Protein 2QBW (pdb70)

B-factor: mean 22.4, std 9.22, range [9.55, 61.76]

Structure (mmCIF, N/CA/C/O backbone):
data_2QBW
#
_entry.id   2QBW
#
_cell.length_a   54.818
_cell.length_b   79.350
_cell.length_c   119.842
_cell.angle_alpha   90.00
_cell.angle_beta   90.00
_cell.angle_gamma   90.00
#
_symmetry.space_group_name_H-M   'I 21 21 21'
#
loop_
_entity.id
_entity.type
_entity.pdbx_description
1 polymer 'PDZ-Fibronectin fusion protein'
2 polymer Polypeptide
3 water water
#
loop_
_atom_site.group_PDB
_atom_site.id
_atom_site.type_symbol
_atom_site.label_atom_id
_atom_site.label_alt_id
_atom_site.label_comp_id
_atom_site.label_asym_id
_atom_site.label_entity_id
_atom_site.label_seq_id
_atom_site.pdbx_PDB_ins_code
_atom_site.Cartn_x
_atom_site.Cartn_y
_atom_site.Cartn_z
_atom_site.occupancy
_atom_site.B_iso_or_equiv
_atom_site.auth_seq_id
_atom_site.auth_comp_id
_atom_site.auth_asym_id
_atom_site.auth_atom_id
_atom_site.pdbx_PDB_model_num
ATOM 1 N N . SER A 1 1 ? 10.140 0.569 -1.835 1.00 36.66 1 SER A N 1
ATOM 2 C CA . SER A 1 1 ? 8.777 1.099 -2.192 1.00 36.95 1 SER A CA 1
ATOM 3 C C . SER A 1 1 ? 8.673 1.529 -3.663 1.00 35.80 1 SER A C 1
ATOM 4 O O . SER A 1 1 ? 9.427 2.388 -4.126 1.00 36.24 1 SER A O 1
ATOM 7 N N . PRO A 1 2 ? 7.741 0.921 -4.398 1.00 34.49 2 PRO A N 1
ATOM 8 C CA . PRO A 1 2 ? 7.416 1.174 -5.795 1.00 32.37 2 PRO A CA 1
ATOM 9 C C . PRO A 1 2 ? 7.214 2.632 -6.187 1.00 30.46 2 PRO A C 1
ATOM 10 O O . PRO A 1 2 ? 6.567 3.377 -5.458 1.00 30.84 2 PRO A O 1
ATOM 14 N N . GLU A 1 3 ? 7.737 3.019 -7.344 1.00 27.36 3 GLU A N 1
ATOM 15 C CA . GLU A 1 3 ? 7.356 4.303 -7.937 1.00 24.63 3 GLU A CA 1
ATOM 16 C C . GLU A 1 3 ? 7.237 4.335 -9.474 1.00 21.93 3 GLU A C 1
ATOM 17 O O . GLU A 1 3 ? 7.126 5.409 -10.057 1.00 20.98 3 GLU A O 1
ATOM 23 N N . LEU A 1 4 ? 7.250 3.178 -10.135 1.00 19.72 4 LEU A N 1
ATOM 24 C CA . LEU A 1 4 ? 7.094 3.128 -11.581 1.00 18.40 4 LEU A CA 1
ATOM 25 C C . LEU A 1 4 ? 5.639 2.921 -12.001 1.00 18.10 4 LEU A C 1
ATOM 26 O O . LEU A 1 4 ? 5.308 3.119 -13.146 1.00 18.86 4 LEU A O 1
ATOM 31 N N . GLY A 1 5 ? 4.808 2.411 -11.094 1.00 17.57 5 GLY A N 1
ATOM 32 C CA . GLY A 1 5 ? 3.402 2.274 -11.336 1.00 16.61 5 GLY A CA 1
ATOM 33 C C . GLY A 1 5 ? 2.989 1.079 -12.157 1.00 14.74 5 GLY A C 1
ATOM 34 O O . GLY A 1 5 ? 1.996 1.118 -12.889 1.00 15.46 5 GLY A O 1
ATOM 35 N N . PHE A 1 6 ? 3.738 -0.016 -12.021 1.00 13.44 6 PHE A N 1
ATOM 36 C CA . PHE A 1 6 ? 3.303 -1.260 -12.631 1.00 11.88 6 PHE A CA 1
ATOM 37 C C . PHE A 1 6 ? 3.882 -2.412 -11.844 1.00 10.19 6 PHE A C 1
ATOM 38 O O . PHE A 1 6 ? 4.801 -2.216 -11.033 1.00 10.05 6 PHE A O 1
ATOM 46 N N . SER A 1 7 ? 3.286 -3.576 -12.039 1.00 12.28 7 SER A N 1
ATOM 47 C CA . SER A 1 7 ? 3.813 -4.800 -11.440 1.00 11.49 7 SER A CA 1
ATOM 48 C C . SER A 1 7 ? 4.431 -5.674 -12.498 1.00 11.74 7 SER A C 1
ATOM 49 O O . SER A 1 7 ? 4.053 -5.636 -13.696 1.00 11.00 7 SER A O 1
ATOM 52 N N . ILE A 1 8 ? 5.330 -6.559 -12.035 1.00 10.98 8 ILE A N 1
ATOM 53 C CA . ILE A 1 8 ? 5.912 -7.536 -12.934 1.00 10.87 8 ILE A CA 1
ATOM 54 C C . ILE A 1 8 ? 5.695 -8.930 -12.384 1.00 10.97 8 ILE A C 1
ATOM 55 O O . ILE A 1 8 ? 5.630 -9.101 -11.172 1.00 10.77 8 ILE A O 1
ATOM 60 N N . SER A 1 9 ? 5.636 -9.894 -13.289 1.00 11.71 9 SER A N 1
ATOM 61 C CA . SER A 1 9 ? 5.635 -11.309 -12.949 1.00 11.24 9 SER A CA 1
ATOM 62 C C . SER A 1 9 ? 6.740 -12.005 -13.751 1.00 12.63 9 SER A C 1
ATOM 63 O O . SER A 1 9 ? 7.254 -11.463 -14.723 1.00 12.83 9 SER A O 1
ATOM 66 N N . GLY A 1 10 ? 7.091 -13.229 -13.363 1.00 12.15 10 GLY A N 1
ATOM 67 C CA . GLY A 1 10 ? 8.048 -14.005 -14.127 1.00 12.14 10 GLY A CA 1
ATOM 68 C C . GLY A 1 10 ? 9.437 -14.051 -13.545 1.00 12.12 10 GLY A C 1
ATOM 69 O O . GLY A 1 10 ? 9.687 -13.568 -12.438 1.00 13.11 10 GLY A O 1
ATOM 70 N N . GLY A 1 11 ? 10.377 -14.558 -14.336 1.00 11.49 11 GLY A N 1
ATOM 71 C CA . GLY A 1 11 ? 11.742 -14.672 -13.918 1.00 11.80 11 GLY A CA 1
ATOM 72 C C . GLY A 1 11 ? 12.150 -16.131 -13.808 1.00 13.87 11 GLY A C 1
ATOM 73 O O . GLY A 1 11 ? 11.315 -16.993 -13.550 1.00 13.53 11 GLY A O 1
ATOM 74 N N . VAL A 1 12 ? 13.428 -16.386 -14.002 1.00 14.28 12 VAL A N 1
ATOM 75 C CA . VAL A 1 12 ? 13.960 -17.743 -13.870 1.00 16.13 12 VAL A CA 1
ATOM 76 C C . VAL A 1 12 ? 13.768 -18.202 -12.436 1.00 17.16 12 VAL A C 1
ATOM 77 O O . VAL A 1 12 ? 14.190 -17.540 -11.489 1.00 17.37 12 VAL A O 1
ATOM 81 N N . GLY A 1 13 ? 13.083 -19.332 -12.281 1.00 18.85 13 GLY A N 1
ATOM 82 C CA . GLY A 1 13 ? 12.762 -19.874 -10.957 1.00 19.66 13 GLY A CA 1
ATOM 83 C C . GLY A 1 13 ? 11.609 -19.199 -10.238 1.00 21.07 13 GLY A C 1
ATOM 84 O O . GLY A 1 13 ? 11.362 -19.465 -9.061 1.00 23.04 13 GLY A O 1
ATOM 85 N N . GLY A 1 14 ? 10.935 -18.284 -10.923 1.00 20.74 14 GLY A N 1
ATOM 86 C CA . GLY A 1 14 ? 9.811 -17.553 -10.380 1.00 21.15 14 GLY A CA 1
ATOM 87 C C . GLY A 1 14 ? 8.492 -18.305 -10.382 1.00 20.55 14 GLY A C 1
ATOM 88 O O . GLY A 1 14 ? 8.421 -19.523 -10.635 1.00 20.82 14 GLY A O 1
ATOM 89 N N . ARG A 1 15 ? 7.422 -17.565 -10.129 1.00 20.17 15 ARG A N 1
ATOM 90 C CA . ARG A 1 15 ? 6.072 -18.143 -10.090 1.00 19.35 15 ARG A CA 1
ATOM 91 C C . ARG A 1 15 ? 5.345 -18.120 -11.434 1.00 19.45 15 ARG A C 1
ATOM 92 O O . ARG A 1 15 ? 4.155 -18.423 -11.505 1.00 19.90 15 ARG A O 1
ATOM 100 N N . GLY A 1 16 ? 6.050 -17.773 -12.513 1.00 17.55 16 GLY A N 1
ATOM 101 C CA . GLY A 1 16 ? 5.473 -17.794 -13.818 1.00 17.87 16 GLY A CA 1
ATOM 102 C C . GLY A 1 16 ? 4.721 -16.530 -14.159 1.00 17.61 16 GLY A C 1
ATOM 103 O O . GLY A 1 16 ? 4.727 -15.610 -13.395 1.00 17.08 16 GLY A O 1
ATOM 104 N N . ASN A 1 17 ? 4.040 -16.543 -15.290 1.00 18.83 17 ASN A N 1
ATOM 105 C CA . ASN A 1 17 ? 3.257 -15.396 -15.704 1.00 18.57 17 ASN A CA 1
ATOM 106 C C . ASN A 1 17 ? 1.982 -15.824 -16.414 1.00 19.62 17 ASN A C 1
ATOM 107 O O . ASN A 1 17 ? 1.908 -16.921 -16.994 1.00 20.07 17 ASN A O 1
ATOM 112 N N . PRO A 1 18 ? 0.963 -14.960 -16.386 1.00 19.55 18 PRO A N 1
ATOM 113 C CA . PRO A 1 18 ? -0.331 -15.269 -17.001 1.00 20.13 18 PRO A CA 1
ATOM 114 C C . PRO A 1 18 ? -0.467 -15.069 -18.505 1.00 20.95 18 PRO A C 1
ATOM 115 O O . PRO A 1 18 ? -1.560 -15.282 -19.076 1.00 22.99 18 PRO A O 1
ATOM 119 N N . PHE A 1 19 ? 0.627 -14.735 -19.167 1.00 20.52 19 PHE A N 1
ATOM 120 C CA . PHE A 1 19 ? 0.614 -14.456 -20.580 1.00 20.85 19 PHE A CA 1
ATOM 121 C C . PHE A 1 19 ? 1.155 -15.594 -21.429 1.00 22.80 19 PHE A C 1
ATOM 122 O O . PHE A 1 19 ? 0.527 -15.952 -22.443 1.00 22.89 19 PHE A O 1
ATOM 130 N N . ARG A 1 20 ? 2.311 -16.131 -21.028 1.00 23.48 20 ARG A N 1
ATOM 131 C CA . ARG A 1 20 ? 3.092 -17.042 -21.852 1.00 25.77 20 ARG A CA 1
ATOM 132 C C . ARG A 1 20 ? 3.628 -18.148 -20.966 1.00 26.62 20 ARG A C 1
ATOM 133 O O . ARG A 1 20 ? 4.617 -17.959 -20.260 1.00 25.92 20 ARG A O 1
ATOM 141 N N . PRO A 1 21 ? 3.001 -19.329 -21.033 1.00 29.10 21 PRO A N 1
ATOM 142 C CA . PRO A 1 21 ? 3.283 -20.385 -20.056 1.00 29.83 21 PRO A CA 1
ATOM 143 C C . PRO A 1 21 ? 4.748 -20.840 -20.024 1.00 29.78 21 PRO A C 1
ATOM 144 O O . PRO A 1 21 ? 5.324 -21.004 -18.927 1.00 32.53 21 PRO A O 1
ATOM 148 N N . ASP A 1 22 ? 5.353 -20.964 -21.193 1.00 29.06 22 ASP A N 1
ATOM 149 C CA . ASP A 1 22 ? 6.692 -21.547 -21.328 1.00 28.46 22 ASP A CA 1
ATOM 150 C C . ASP A 1 22 ? 7.801 -20.503 -21.441 1.00 26.08 22 ASP A C 1
ATOM 151 O O . ASP A 1 22 ? 8.902 -20.807 -21.923 1.00 24.35 22 ASP A O 1
ATOM 156 N N . ASP A 1 23 ? 7.521 -19.259 -21.038 1.00 23.27 23 ASP A N 1
ATOM 157 C CA . ASP A 1 23 ? 8.513 -18.195 -21.134 1.00 21.85 23 ASP A CA 1
ATOM 158 C C . ASP A 1 23 ? 8.851 -17.782 -19.712 1.00 20.38 23 ASP A C 1
ATOM 159 O O . ASP A 1 23 ? 7.951 -17.427 -18.953 1.00 20.16 23 ASP A O 1
ATOM 164 N N . ASP A 1 24 ? 10.121 -17.862 -19.321 1.00 19.34 24 ASP A N 1
ATOM 165 C CA . ASP A 1 24 ? 10.482 -17.465 -17.948 1.00 18.40 24 ASP A CA 1
ATOM 166 C C . ASP A 1 24 ? 10.950 -16.017 -17.840 1.00 16.46 24 ASP A C 1
ATOM 167 O O . ASP A 1 24 ? 11.543 -15.642 -16.837 1.00 15.58 24 ASP A O 1
ATOM 172 N N . GLY A 1 25 ? 10.630 -15.214 -18.838 1.00 14.54 25 GLY A N 1
ATOM 173 C CA . GLY A 1 25 ? 10.966 -13.780 -18.800 1.00 13.63 25 GLY A CA 1
ATOM 174 C C . GLY A 1 25 ? 10.151 -13.013 -17.815 1.00 12.55 25 GLY A C 1
ATOM 175 O O . GLY A 1 25 ? 9.294 -13.566 -17.123 1.00 12.90 25 GLY A O 1
ATOM 176 N N . ILE A 1 26 ? 10.427 -11.700 -17.781 1.00 11.58 26 ILE A N 1
ATOM 177 C CA . ILE A 1 26 ? 9.792 -10.746 -16.883 1.00 11.54 26 ILE A CA 1
ATOM 178 C C . ILE A 1 26 ? 8.703 -10.056 -17.703 1.00 11.76 26 ILE A C 1
ATOM 179 O O . ILE A 1 26 ? 8.989 -9.521 -18.810 1.00 12.10 26 ILE A O 1
ATOM 184 N N . PHE A 1 27 ? 7.468 -10.066 -17.186 1.00 10.68 27 PHE A N 1
ATOM 185 C CA . PHE A 1 27 ? 6.278 -9.475 -17.891 1.00 11.44 27 PHE A CA 1
ATOM 186 C C . PHE A 1 27 ? 5.571 -8.404 -17.095 1.00 11.80 27 PHE A C 1
ATOM 187 O O . PHE A 1 27 ? 5.269 -8.590 -15.927 1.00 10.34 27 PHE A O 1
ATOM 195 N N . VAL A 1 28 ? 5.259 -7.280 -17.738 1.00 11.78 28 VAL A N 1
ATOM 196 C CA . VAL A 1 28 ? 4.400 -6.290 -17.119 1.00 12.52 28 VAL A CA 1
ATOM 197 C C . VAL A 1 28 ? 3.057 -6.953 -16.918 1.00 12.03 28 VAL A C 1
ATOM 198 O O . VAL A 1 28 ? 2.519 -7.584 -17.849 1.00 12.25 28 VAL A O 1
ATOM 202 N N . THR A 1 29 ? 2.524 -6.834 -15.717 1.00 12.48 29 THR A N 1
ATOM 203 C CA . THR A 1 29 ? 1.296 -7.561 -15.346 1.00 13.22 29 THR A CA 1
ATOM 204 C C . THR A 1 29 ? 0.094 -6.657 -15.092 1.00 14.12 29 THR A C 1
ATOM 205 O O . THR A 1 29 ? -0.921 -6.774 -15.816 1.00 15.30 29 THR A O 1
ATOM 209 N N . ARG A 1 30 ? 0.183 -5.769 -14.116 1.00 14.57 30 ARG A N 1
ATOM 210 C CA . ARG A 1 30 ? -0.853 -4.757 -13.909 1.00 15.61 30 ARG A CA 1
ATOM 211 C C . ARG A 1 30 ? -0.217 -3.381 -14.022 1.00 14.95 30 ARG A C 1
ATOM 212 O O . ARG A 1 30 ? 0.939 -3.192 -13.659 1.00 14.76 30 ARG A O 1
ATOM 220 N N . VAL A 1 31 ? -0.978 -2.425 -14.533 1.00 15.17 31 VAL A N 1
ATOM 221 C CA . VAL A 1 31 ? -0.490 -1.066 -14.697 1.00 15.88 31 VAL A CA 1
ATOM 222 C C . VAL A 1 31 ? -1.465 -0.119 -13.998 1.00 17.70 31 VAL A C 1
ATOM 223 O O . VAL A 1 31 ? -2.678 -0.173 -14.242 1.00 17.76 31 VAL A O 1
ATOM 227 N N . GLN A 1 32 ? -0.933 0.717 -13.125 1.00 18.89 32 GLN A N 1
ATOM 228 C CA . GLN A 1 32 ? -1.737 1.705 -12.407 1.00 20.21 32 GLN A CA 1
ATOM 229 C C . GLN A 1 32 ? -2.256 2.782 -13.365 1.00 21.45 32 GLN A C 1
ATOM 230 O O . GLN A 1 32 ? -1.472 3.481 -14.014 1.00 20.17 32 GLN A O 1
ATOM 236 N N . PRO A 1 33 ? -3.579 2.935 -13.435 1.00 22.61 33 PRO A N 1
ATOM 237 C CA . PRO A 1 33 ? -4.102 3.978 -14.309 1.00 24.47 33 PRO A CA 1
ATOM 238 C C . PRO A 1 33 ? -3.650 5.367 -13.871 1.00 25.17 33 PRO A C 1
ATOM 239 O O . PRO A 1 33 ? -3.526 5.636 -12.693 1.00 25.41 33 PRO A O 1
ATOM 243 N N . GLU A 1 34 ? -3.389 6.226 -14.839 1.00 27.61 34 GLU A N 1
ATOM 244 C CA . GLU A 1 34 ? -2.858 7.560 -14.595 1.00 29.07 34 GLU A CA 1
ATOM 245 C C . GLU A 1 34 ? -1.515 7.587 -13.838 1.00 28.62 34 GLU A C 1
ATOM 246 O O . GLU A 1 34 ? -1.092 8.641 -13.369 1.00 30.01 34 GLU A O 1
ATOM 252 N N . GLY A 1 35 ? -0.836 6.441 -13.746 1.00 26.86 35 GLY A N 1
ATOM 253 C CA . GLY A 1 35 ? 0.513 6.373 -13.176 1.00 25.16 35 GLY A CA 1
ATOM 254 C C . GLY A 1 35 ? 1.569 6.604 -14.246 1.00 23.62 35 GLY A C 1
ATOM 255 O O . GLY A 1 35 ? 1.234 6.810 -15.422 1.00 23.43 35 GLY A O 1
ATOM 256 N N . PRO A 1 36 ? 2.855 6.556 -13.860 1.00 21.99 36 PRO A N 1
ATOM 257 C CA . PRO A 1 36 ? 3.960 6.845 -14.791 1.00 21.91 36 PRO A CA 1
ATOM 258 C C . PRO A 1 36 ? 4.006 5.975 -16.037 1.00 20.78 36 PRO A C 1
ATOM 259 O O . PRO A 1 36 ? 4.470 6.439 -17.078 1.00 21.00 36 PRO A O 1
ATOM 263 N N . ALA A 1 37 ? 3.549 4.732 -15.945 1.00 19.94 37 ALA A N 1
ATOM 264 C CA . ALA A 1 37 ? 3.602 3.804 -17.081 1.00 20.18 37 ALA A CA 1
ATOM 265 C C . ALA A 1 37 ? 2.317 3.718 -17.910 1.00 21.17 37 ALA A C 1
ATOM 266 O O . ALA A 1 37 ? 2.262 2.985 -18.916 1.00 20.45 37 ALA A O 1
ATOM 268 N N . SER A 1 38 ? 1.304 4.499 -17.537 1.00 21.64 38 SER A N 1
ATOM 269 C CA . SER A 1 38 ? -0.047 4.260 -18.043 1.00 24.11 38 SER A CA 1
ATOM 270 C C . SER A 1 38 ? -0.203 4.469 -19.556 1.00 25.09 38 SER A C 1
ATOM 271 O O . SER A 1 38 ? -1.032 3.810 -20.218 1.00 26.47 38 SER A O 1
ATOM 274 N N . LYS A 1 39 ? 0.591 5.346 -20.142 1.00 25.37 39 LYS A N 1
ATOM 275 C CA . LYS A 1 39 ? 0.430 5.561 -21.569 1.00 27.01 39 LYS A CA 1
ATOM 276 C C . LYS A 1 39 ? 1.387 4.718 -22.407 1.00 25.59 39 LYS A C 1
ATOM 277 O O . LYS A 1 39 ? 1.282 4.696 -23.629 1.00 26.46 39 LYS A O 1
ATOM 283 N N . LEU A 1 40 ? 2.328 4.053 -21.744 1.00 22.82 40 LEU A N 1
ATOM 284 C CA . LEU A 1 40 ? 3.510 3.522 -22.414 1.00 21.91 40 LEU A CA 1
ATOM 285 C C . LEU A 1 40 ? 3.604 2.008 -22.410 1.00 21.16 40 LEU A C 1
ATOM 286 O O . LEU A 1 40 ? 4.127 1.422 -23.361 1.00 21.89 40 LEU A O 1
ATOM 291 N N . LEU A 1 41 ? 3.128 1.406 -21.328 1.00 19.82 41 LEU A N 1
ATOM 292 C CA . LEU A 1 41 ? 3.206 -0.046 -21.111 1.00 19.44 41 LEU A CA 1
ATOM 293 C C . LEU A 1 41 ? 1.844 -0.669 -21.001 1.00 19.57 41 LEU A C 1
ATOM 294 O O . LEU A 1 41 ? 0.892 -0.032 -20.578 1.00 19.29 41 LEU A O 1
ATOM 299 N N . GLN A 1 42 ? 1.764 -1.967 -21.318 1.00 19.17 42 GLN A N 1
ATOM 300 C CA . GLN A 1 42 ? 0.513 -2.693 -21.199 1.00 19.34 42 GLN A CA 1
ATOM 301 C C . GLN A 1 42 ? 0.756 -4.089 -20.657 1.00 18.32 42 GLN A C 1
ATOM 302 O O . GLN A 1 42 ? 1.866 -4.611 -20.799 1.00 17.30 42 GLN A O 1
ATOM 308 N N . PRO A 1 43 ? -0.264 -4.668 -19.999 1.00 17.64 43 PRO A N 1
ATOM 309 C CA . PRO A 1 43 ? -0.141 -6.075 -19.617 1.00 17.34 43 PRO A CA 1
ATOM 310 C C . PRO A 1 43 ? 0.355 -6.978 -20.751 1.00 16.99 43 PRO A C 1
ATOM 311 O O . PRO A 1 43 ? -0.105 -6.898 -21.906 1.00 17.16 43 PRO A O 1
ATOM 315 N N . GLY A 1 44 ? 1.317 -7.820 -20.401 1.00 16.13 44 GLY A N 1
ATOM 316 C CA . GLY A 1 44 ? 1.910 -8.767 -21.330 1.00 15.66 44 GLY A CA 1
ATOM 317 C C . GLY A 1 44 ? 3.182 -8.352 -22.030 1.00 15.50 44 GLY A C 1
ATOM 318 O O . GLY A 1 44 ? 3.834 -9.182 -22.696 1.00 15.30 44 GLY A O 1
ATOM 319 N N . ASP A 1 45 ? 3.572 -7.089 -21.891 1.00 15.28 45 ASP A N 1
ATOM 320 C CA . ASP A 1 45 ? 4.853 -6.618 -22.413 1.00 14.37 45 ASP A CA 1
ATOM 321 C C . ASP A 1 45 ? 5.994 -7.342 -21.697 1.00 14.06 45 ASP A C 1
ATOM 322 O O . ASP A 1 45 ? 6.025 -7.351 -20.482 1.00 13.30 45 ASP A O 1
ATOM 327 N N . LYS A 1 46 ? 6.915 -7.944 -22.445 1.00 13.40 46 LYS A N 1
ATOM 328 C CA . LYS A 1 46 ? 8.051 -8.630 -21.867 1.00 12.89 46 LYS A CA 1
ATOM 329 C C . LYS A 1 46 ? 9.215 -7.668 -21.764 1.00 13.29 46 LYS A C 1
ATOM 330 O O . LYS A 1 46 ? 9.664 -7.130 -22.786 1.00 14.27 46 LYS A O 1
ATOM 336 N N . ILE A 1 47 ? 9.742 -7.470 -20.561 1.00 13.07 47 ILE A N 1
ATOM 337 C CA . ILE A 1 47 ? 10.896 -6.558 -20.375 1.00 12.70 47 ILE A CA 1
ATOM 338 C C . ILE A 1 47 ? 12.171 -7.325 -20.687 1.00 14.24 47 ILE A C 1
ATOM 339 O O . ILE A 1 47 ? 12.476 -8.334 -20.030 1.00 13.12 47 ILE A O 1
ATOM 344 N N . ILE A 1 48 ? 12.932 -6.862 -21.671 1.00 13.39 48 ILE A N 1
ATOM 345 C CA . ILE A 1 48 ? 14.231 -7.486 -21.977 1.00 14.62 48 ILE A CA 1
ATOM 346 C C . ILE A 1 48 ? 15.469 -6.666 -21.549 1.00 14.69 48 ILE A C 1
ATOM 347 O O . ILE A 1 48 ? 16.568 -7.193 -21.487 1.00 14.38 48 ILE A O 1
ATOM 352 N N . GLN A 1 49 ? 15.292 -5.379 -21.238 1.00 13.51 49 GLN A N 1
ATOM 353 C CA . GLN A 1 49 ? 16.389 -4.550 -20.798 1.00 14.65 49 GLN A CA 1
ATOM 354 C C . GLN A 1 49 ? 15.839 -3.361 -20.040 1.00 14.45 49 GLN A C 1
ATOM 355 O O . GLN A 1 49 ? 14.761 -2.887 -20.343 1.00 13.27 49 GLN A O 1
ATOM 361 N N . ALA A 1 50 ? 16.558 -2.937 -18.999 1.00 14.46 50 ALA A N 1
ATOM 362 C CA . ALA A 1 50 ? 16.180 -1.738 -18.251 1.00 14.57 50 ALA A CA 1
ATOM 363 C C . ALA A 1 50 ? 17.448 -0.997 -17.865 1.00 15.20 50 ALA A C 1
ATOM 364 O O . ALA A 1 50 ? 18.331 -1.566 -17.234 1.00 14.25 50 ALA A O 1
ATOM 366 N N . ASN A 1 51 ? 17.531 0.276 -18.258 1.00 16.45 51 ASN A N 1
ATOM 367 C CA . ASN A 1 51 ? 18.731 1.085 -18.047 1.00 17.64 51 ASN A CA 1
ATOM 368 C C . ASN A 1 51 ? 20.022 0.355 -18.412 1.00 18.52 51 ASN A C 1
ATOM 369 O O . ASN A 1 51 ? 21.025 0.403 -17.689 1.00 19.24 51 ASN A O 1
ATOM 374 N N . GLY A 1 52 ? 19.974 -0.375 -19.507 1.00 17.92 52 GLY A N 1
ATOM 375 C CA . GLY A 1 52 ? 21.146 -1.053 -20.009 1.00 18.97 52 GLY A CA 1
ATOM 376 C C . GLY A 1 52 ? 21.413 -2.436 -19.461 1.00 18.62 52 GLY A C 1
ATOM 377 O O . GLY A 1 52 ? 22.249 -3.145 -19.999 1.00 19.78 52 GLY A O 1
ATOM 378 N N . TYR A 1 53 ? 20.703 -2.813 -18.398 1.00 17.23 53 TYR A N 1
ATOM 379 C CA . TYR A 1 53 ? 20.810 -4.130 -17.802 1.00 17.54 53 TYR A CA 1
ATOM 380 C C . TYR A 1 53 ? 19.914 -5.126 -18.495 1.00 17.61 53 TYR A C 1
ATOM 381 O O . TYR A 1 53 ? 18.726 -4.875 -18.640 1.00 16.67 53 TYR A O 1
ATOM 390 N N . SER A 1 54 ? 20.477 -6.271 -18.884 1.00 17.60 54 SER A N 1
ATOM 391 C CA . SER A 1 54 ? 19.687 -7.320 -19.518 1.00 17.43 54 SER A CA 1
ATOM 392 C C . SER A 1 54 ? 18.725 -7.945 -18.515 1.00 16.66 54 SER A C 1
ATOM 393 O O . SER A 1 54 ? 19.125 -8.237 -17.373 1.00 16.50 54 SER A O 1
ATOM 396 N N . PHE A 1 55 ? 17.480 -8.167 -18.943 1.00 15.67 55 PHE A N 1
ATOM 397 C CA . PHE A 1 55 ? 16.482 -8.904 -18.147 1.00 15.82 55 PHE A CA 1
ATOM 398 C C . PHE A 1 55 ? 16.276 -10.323 -18.684 1.00 16.83 55 PHE A C 1
ATOM 399 O O . PHE A 1 55 ? 15.401 -11.028 -18.228 1.00 16.80 55 PHE A O 1
ATOM 407 N N . ILE A 1 56 ? 17.115 -10.730 -19.624 1.00 17.79 56 ILE A N 1
ATOM 408 C CA . ILE A 1 56 ? 17.149 -12.113 -20.116 1.00 18.39 56 ILE A CA 1
ATOM 409 C C . ILE A 1 56 ? 17.893 -12.938 -19.048 1.00 17.94 56 ILE A C 1
ATOM 410 O O . ILE A 1 56 ? 18.947 -12.527 -18.563 1.00 17.13 56 ILE A O 1
ATOM 415 N N . ASN A 1 57 ? 17.330 -14.084 -18.680 1.00 18.22 57 ASN A N 1
ATOM 416 C CA . ASN A 1 57 ? 17.901 -14.997 -17.680 1.00 18.87 57 ASN A CA 1
ATOM 417 C C . ASN A 1 57 ? 17.833 -14.491 -16.236 1.00 18.13 57 ASN A C 1
ATOM 418 O O . ASN A 1 57 ? 18.387 -15.129 -15.374 1.00 20.04 57 ASN A O 1
ATOM 423 N N . ILE A 1 58 ? 17.175 -13.358 -15.986 1.00 17.27 58 ILE A N 1
ATOM 424 C CA . ILE A 1 58 ? 17.148 -12.752 -14.653 1.00 16.69 58 ILE A CA 1
ATOM 425 C C . ILE A 1 58 ? 16.093 -13.465 -13.781 1.00 14.77 58 ILE A C 1
ATOM 426 O O . ILE A 1 58 ? 15.082 -13.915 -14.308 1.00 13.66 58 ILE A O 1
ATOM 431 N N . GLU A 1 59 ? 16.343 -13.551 -12.471 1.00 13.53 59 GLU A N 1
ATOM 432 C CA . GLU A 1 59 ? 15.366 -14.063 -11.499 1.00 13.70 59 GLU A CA 1
ATOM 433 C C . GLU A 1 59 ? 14.377 -12.953 -11.110 1.00 13.39 59 GLU A C 1
ATOM 434 O O . GLU A 1 59 ? 14.647 -11.755 -11.280 1.00 13.59 59 GLU A O 1
ATOM 440 N N . HIS A 1 60 ? 13.227 -13.354 -10.554 1.00 12.90 60 HIS A N 1
ATOM 441 C CA . HIS A 1 60 ? 12.212 -12.386 -10.206 1.00 12.51 60 HIS A CA 1
ATOM 442 C C . HIS A 1 60 ? 12.720 -11.307 -9.247 1.00 12.60 60 HIS A C 1
ATOM 443 O O . HIS A 1 60 ? 12.625 -10.104 -9.500 1.00 12.48 60 HIS A O 1
ATOM 450 N N . GLY A 1 61 ? 13.233 -11.744 -8.112 1.00 12.61 61 GLY A N 1
ATOM 451 C CA . GLY A 1 61 ? 13.785 -10.824 -7.124 1.00 12.59 61 GLY A CA 1
ATOM 452 C C . GLY A 1 61 ? 14.915 -9.964 -7.599 1.00 12.06 61 GLY A C 1
ATOM 453 O O . GLY A 1 61 ? 15.030 -8.806 -7.183 1.00 12.72 61 GLY A O 1
ATOM 454 N N . GLN A 1 62 ? 15.742 -10.488 -8.493 1.00 11.42 62 GLN A N 1
ATOM 455 C CA . GLN A 1 62 ? 16.814 -9.706 -9.087 1.00 12.58 62 GLN A CA 1
ATOM 456 C C . GLN A 1 62 ? 16.269 -8.565 -9.914 1.00 11.33 62 GLN A C 1
ATOM 457 O O . GLN A 1 62 ? 16.778 -7.435 -9.842 1.00 13.21 62 GLN A O 1
ATOM 463 N N . ALA A 1 63 ? 15.214 -8.856 -10.687 1.00 11.68 63 ALA A N 1
ATOM 464 C CA . ALA A 1 63 ? 14.562 -7.828 -11.513 1.00 11.48 63 ALA A CA 1
ATOM 465 C C . ALA A 1 63 ? 13.968 -6.724 -10.641 1.00 11.98 63 ALA A C 1
ATOM 466 O O . ALA A 1 63 ? 14.126 -5.502 -10.918 1.00 12.03 63 ALA A O 1
ATOM 468 N N . VAL A 1 64 ? 13.271 -7.134 -9.576 1.00 12.49 64 VAL A N 1
ATOM 469 C CA . VAL A 1 64 ? 12.656 -6.178 -8.652 1.00 12.66 64 VAL A CA 1
ATOM 470 C C . VAL A 1 64 ? 13.720 -5.303 -7.990 1.00 13.43 64 VAL A C 1
ATOM 471 O O . VAL A 1 64 ? 13.602 -4.045 -7.952 1.00 13.60 64 VAL A O 1
ATOM 475 N N . SER A 1 65 ? 14.780 -5.939 -7.485 1.00 13.84 65 SER A N 1
ATOM 476 C CA . SER A 1 65 ? 15.837 -5.216 -6.811 1.00 15.83 65 SER A CA 1
ATOM 477 C C . SER A 1 65 ? 16.532 -4.249 -7.768 1.00 16.31 65 SER A C 1
ATOM 478 O O . SER A 1 65 ? 16.882 -3.136 -7.354 1.00 18.22 65 SER A O 1
ATOM 481 N N . LEU A 1 66 ? 16.751 -4.646 -9.020 1.00 16.09 66 LEU A N 1
ATOM 482 C CA . LEU A 1 66 ? 17.345 -3.720 -9.988 1.00 17.22 66 LEU A CA 1
ATOM 483 C C . LEU A 1 66 ? 16.456 -2.517 -10.249 1.00 16.96 66 LEU A C 1
ATOM 484 O O . LEU A 1 66 ? 16.902 -1.362 -10.184 1.00 16.87 66 LEU A O 1
ATOM 489 N N . LEU A 1 67 ? 15.195 -2.790 -10.560 1.00 15.71 67 LEU A N 1
ATOM 490 C CA . LEU A 1 67 ? 14.265 -1.723 -10.911 1.00 16.67 67 LEU A CA 1
ATOM 491 C C . LEU A 1 67 ? 14.097 -0.725 -9.761 1.00 17.99 67 LEU A C 1
ATOM 492 O O . LEU A 1 67 ? 14.004 0.510 -9.970 1.00 18.45 67 LEU A O 1
ATOM 497 N N . LYS A 1 68 ? 14.100 -1.242 -8.543 1.00 19.11 68 LYS A N 1
ATOM 498 C CA . LYS A 1 68 ? 13.974 -0.390 -7.384 1.00 21.33 68 LYS A CA 1
ATOM 499 C C . LYS A 1 68 ? 15.185 0.523 -7.134 1.00 21.67 68 LYS A C 1
ATOM 500 O O . LYS A 1 68 ? 14.990 1.584 -6.557 1.00 22.40 68 LYS A O 1
ATOM 506 N N . THR A 1 69 ? 16.396 0.162 -7.597 1.00 22.31 69 THR A N 1
ATOM 507 C CA A THR A 1 69 ? 17.565 0.987 -7.339 0.50 23.55 69 THR A CA 1
ATOM 508 C CA B THR A 1 69 ? 17.625 0.965 -7.405 0.50 22.87 69 THR A CA 1
ATOM 509 C C . THR A 1 69 ? 17.747 2.092 -8.382 1.00 24.10 69 THR A C 1
ATOM 510 O O . THR A 1 69 ? 18.523 3.035 -8.161 1.00 24.00 69 THR A O 1
ATOM 517 N N . PHE A 1 70 ? 17.046 1.973 -9.511 1.00 24.56 70 PHE A N 1
ATOM 518 C CA . PHE A 1 70 ? 17.194 2.965 -10.576 1.00 26.43 70 PHE A CA 1
ATOM 519 C C . PHE A 1 70 ? 16.683 4.306 -10.111 1.00 28.41 70 PHE A C 1
ATOM 520 O O . PHE A 1 70 ? 15.660 4.411 -9.441 1.00 29.63 70 PHE A O 1
ATOM 528 N N . GLN A 1 71 ? 17.418 5.351 -10.473 1.00 32.31 71 GLN A N 1
ATOM 529 C CA . GLN A 1 71 ? 17.069 6.707 -10.057 1.00 34.09 71 GLN A CA 1
ATOM 530 C C . GLN A 1 71 ? 16.289 7.420 -11.154 1.00 34.16 71 GLN A C 1
ATOM 531 O O . GLN A 1 71 ? 16.635 7.304 -12.324 1.00 35.28 71 GLN A O 1
ATOM 537 N N . ASN A 1 72 ? 15.236 8.129 -10.756 1.00 33.39 72 ASN A N 1
ATOM 538 C CA . ASN A 1 72 ? 14.503 9.071 -11.596 1.00 33.70 72 ASN A CA 1
ATOM 539 C C . ASN A 1 72 ? 13.837 8.438 -12.830 1.00 32.77 72 ASN A C 1
ATOM 540 O O . ASN A 1 72 ? 12.721 7.964 -12.769 1.00 32.14 72 ASN A O 1
ATOM 545 N N . THR A 1 73 ? 14.549 8.414 -13.947 1.00 32.71 73 THR A N 1
ATOM 546 C CA . THR A 1 73 ? 13.989 7.930 -15.208 1.00 32.37 73 THR A CA 1
ATOM 547 C C . THR A 1 73 ? 14.539 6.517 -15.503 1.00 30.12 73 THR A C 1
ATOM 548 O O . THR A 1 73 ? 15.712 6.195 -15.232 1.00 31.49 73 THR A O 1
ATOM 552 N N . VAL A 1 74 ? 13.665 5.647 -15.996 1.00 25.80 74 VAL A N 1
ATOM 553 C CA . VAL A 1 74 ? 14.060 4.292 -16.317 1.00 23.41 74 VAL A CA 1
ATOM 554 C C . VAL A 1 74 ? 13.735 4.074 -17.794 1.00 21.92 74 VAL A C 1
ATOM 555 O O . VAL A 1 74 ? 12.593 4.286 -18.203 1.00 21.23 74 VAL A O 1
ATOM 559 N N . GLU A 1 75 ? 14.747 3.730 -18.577 1.00 20.75 75 GLU A N 1
ATOM 560 C CA . GLU A 1 75 ? 14.569 3.321 -19.954 1.00 19.58 75 GLU A CA 1
ATOM 561 C C . GLU A 1 75 ? 14.346 1.818 -19.997 1.00 18.68 75 GLU A C 1
ATOM 562 O O . GLU A 1 75 ? 15.216 1.045 -19.600 1.00 18.52 75 GLU A O 1
ATOM 568 N N . LEU A 1 76 ? 13.207 1.418 -20.536 1.00 17.53 76 LEU A N 1
ATOM 569 C CA . LEU A 1 76 ? 12.849 0.013 -20.660 1.00 17.43 76 LEU A CA 1
ATOM 570 C C . LEU A 1 76 ? 12.768 -0.345 -22.127 1.00 16.68 76 LEU A C 1
ATOM 571 O O . LEU A 1 76 ? 12.301 0.465 -22.949 1.00 16.09 76 LEU A O 1
ATOM 576 N N . ILE A 1 77 ? 13.233 -1.541 -22.454 1.00 14.96 77 ILE A N 1
ATOM 577 C CA . ILE A 1 77 ? 13.014 -2.110 -23.753 1.00 14.87 77 ILE A CA 1
ATOM 578 C C . ILE A 1 77 ? 12.134 -3.337 -23.548 1.00 14.33 77 ILE A C 1
ATOM 579 O O . ILE A 1 77 ? 12.469 -4.240 -22.772 1.00 14.72 77 ILE A O 1
ATOM 584 N N . ILE A 1 78 ? 10.981 -3.322 -24.200 1.00 14.51 78 ILE A N 1
ATOM 585 C CA . ILE A 1 78 ? 10.003 -4.394 -24.057 1.00 14.78 78 ILE A CA 1
ATOM 586 C C . ILE A 1 78 ? 9.708 -5.020 -25.421 1.00 15.56 78 ILE A C 1
ATOM 587 O O . ILE A 1 78 ? 9.967 -4.435 -26.462 1.00 14.23 78 ILE A O 1
ATOM 592 N N . VAL A 1 79 ? 9.208 -6.245 -25.403 1.00 15.53 79 VAL A N 1
ATOM 593 C CA . VAL A 1 79 ? 8.749 -6.923 -26.592 1.00 15.87 79 VAL A CA 1
ATOM 594 C C . VAL A 1 79 ? 7.233 -7.124 -26.465 1.00 16.92 79 VAL A C 1
ATOM 595 O O . VAL A 1 79 ? 6.723 -7.661 -25.455 1.00 15.22 79 VAL A O 1
ATOM 599 N N . ARG A 1 80 ? 6.502 -6.679 -27.491 1.00 16.68 80 ARG A N 1
ATOM 600 C CA . ARG A 1 80 ? 5.054 -6.711 -27.494 1.00 18.68 80 ARG A CA 1
ATOM 601 C C . ARG A 1 80 ? 4.575 -7.517 -28.701 1.00 20.55 80 ARG A C 1
ATOM 602 O O . ARG A 1 80 ? 5.120 -7.368 -29.802 1.00 19.02 80 ARG A O 1
ATOM 610 N N . GLU A 1 81 ? 3.585 -8.380 -28.478 1.00 23.09 81 GLU A N 1
ATOM 611 C CA . GLU A 1 81 ? 2.965 -9.128 -29.568 1.00 26.75 81 GLU A CA 1
ATOM 612 C C . GLU A 1 81 ? 1.804 -8.321 -30.137 1.00 28.14 81 GLU A C 1
ATOM 613 O O . GLU A 1 81 ? 0.971 -7.812 -29.408 1.00 27.98 81 GLU A O 1
ATOM 619 N N . VAL A 1 82 ? 1.753 -8.230 -31.455 1.00 31.37 82 VAL A N 1
ATOM 620 C CA . VAL A 1 82 ? 0.804 -7.337 -32.122 1.00 34.02 82 VAL A CA 1
ATOM 621 C C . VAL A 1 82 ? -0.220 -7.993 -33.050 1.00 36.58 82 VAL A C 1
ATOM 622 O O . VAL A 1 82 ? -1.338 -7.494 -33.175 1.00 37.72 82 VAL A O 1
ATOM 626 N N . GLY A 1 83 ? 0.107 -9.132 -33.649 1.00 39.27 83 GLY A N 1
ATOM 627 C CA . GLY A 1 83 ? 0.800 -10.216 -32.975 1.00 41.20 83 GLY A CA 1
ATOM 628 C C . GLY A 1 83 ? 0.330 -11.587 -33.423 1.00 42.99 83 GLY A C 1
ATOM 629 O O . GLY A 1 83 ? 0.260 -12.530 -32.623 1.00 44.74 83 GLY A O 1
ATOM 630 N N . ASN A 1 84 ? 0.019 -11.707 -34.708 1.00 44.00 84 ASN A N 1
ATOM 631 C CA . ASN A 1 84 ? -0.219 -12.999 -35.325 1.00 44.35 84 ASN A CA 1
ATOM 632 C C . ASN A 1 84 ? 1.120 -13.642 -35.656 1.00 43.77 84 ASN A C 1
ATOM 633 O O . ASN A 1 84 ? 1.398 -13.988 -36.805 1.00 44.64 84 ASN A O 1
ATOM 638 N N . GLY A 1 85 ? 1.941 -13.810 -34.628 1.00 42.53 85 GLY A N 1
ATOM 639 C CA . GLY A 1 85 ? 3.383 -13.948 -34.812 1.00 41.55 85 GLY A CA 1
ATOM 640 C C . GLY A 1 85 ? 4.070 -12.599 -34.651 1.00 39.78 85 GLY A C 1
ATOM 641 O O . GLY A 1 85 ? 5.167 -12.524 -34.095 1.00 41.19 85 GLY A O 1
ATOM 642 N N . ALA A 1 86 ? 3.412 -11.534 -35.105 1.00 37.21 86 ALA A N 1
ATOM 643 C CA . ALA A 1 86 ? 4.067 -10.236 -35.273 1.00 34.66 86 ALA A CA 1
ATOM 644 C C . ALA A 1 86 ? 4.491 -9.633 -33.924 1.00 32.68 86 ALA A C 1
ATOM 645 O O . ALA A 1 86 ? 3.765 -9.704 -32.919 1.00 30.61 86 ALA A O 1
ATOM 647 N N . LYS A 1 87 ? 5.668 -9.025 -33.925 1.00 30.49 87 LYS A N 1
ATOM 648 C CA . LYS A 1 87 ? 6.292 -8.552 -32.691 1.00 29.16 87 LYS A CA 1
ATOM 649 C C . LYS A 1 87 ? 6.9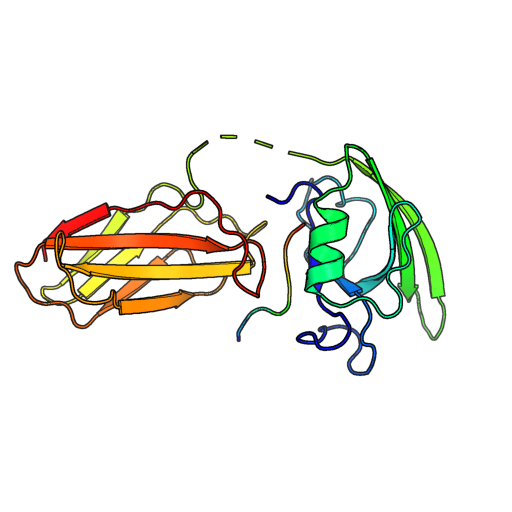39 -7.199 -32.888 1.00 26.85 87 LYS A C 1
ATOM 650 O O . LYS A 1 87 ? 7.476 -6.898 -33.959 1.00 25.74 87 LYS A O 1
ATOM 656 N N . GLN A 1 88 ? 6.868 -6.388 -31.844 1.00 2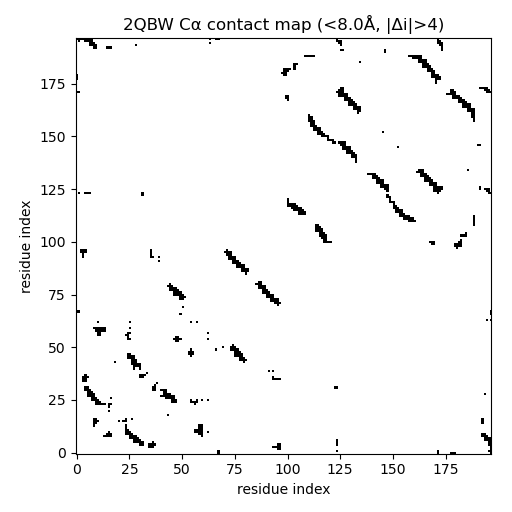3.63 88 GLN A N 1
ATOM 657 C CA . GLN A 1 88 ? 7.482 -5.069 -31.839 1.00 22.00 88 GLN A CA 1
ATOM 658 C C . GLN A 1 88 ? 8.433 -5.040 -30.641 1.00 20.44 88 GLN A C 1
ATOM 659 O O . GLN A 1 88 ? 8.072 -5.537 -29.572 1.00 18.27 88 GLN A O 1
ATOM 665 N N . GLU A 1 89 ? 9.594 -4.417 -30.813 1.00 18.91 89 GLU A N 1
ATOM 666 C CA . GLU A 1 89 ? 10.489 -4.097 -29.697 1.00 17.86 89 GLU A CA 1
ATOM 667 C C . GLU A 1 89 ? 10.357 -2.614 -29.454 1.00 18.12 89 GLU A C 1
ATOM 668 O O . GLU A 1 89 ? 10.640 -1.819 -30.353 1.00 18.54 89 GLU A O 1
ATOM 674 N N . ILE A 1 90 ? 9.901 -2.268 -28.258 1.00 16.23 90 ILE A N 1
ATOM 675 C CA . ILE A 1 90 ? 9.531 -0.878 -27.932 1.00 16.38 90 ILE A CA 1
ATOM 676 C C . ILE A 1 90 ? 10.437 -0.340 -26.828 1.00 16.07 90 ILE A C 1
ATOM 677 O O . ILE A 1 90 ? 10.586 -0.975 -25.787 1.00 16.11 90 ILE A O 1
ATOM 682 N N . ARG A 1 91 ? 11.001 0.849 -27.047 1.00 15.42 91 ARG A N 1
ATOM 683 C CA . ARG A 1 91 ? 11.831 1.508 -26.082 1.00 15.84 91 ARG A CA 1
ATOM 684 C C . ARG A 1 91 ? 11.013 2.637 -25.514 1.00 16.14 91 ARG A C 1
ATOM 685 O O . ARG A 1 91 ? 10.524 3.490 -26.255 1.00 16.65 91 ARG A O 1
ATOM 693 N N . VAL A 1 92 ? 10.846 2.632 -24.202 1.00 16.04 92 VAL A N 1
ATOM 694 C CA . VAL A 1 92 ? 10.111 3.687 -23.513 1.00 17.53 92 VAL A CA 1
ATOM 695 C C . VAL A 1 92 ? 10.932 4.224 -22.350 1.00 18.04 92 VAL A C 1
ATOM 696 O O . VAL A 1 92 ? 11.854 3.576 -21.865 1.00 18.21 92 VAL A O 1
ATOM 700 N N . ARG A 1 93 ? 10.590 5.434 -21.924 1.00 18.49 93 ARG A N 1
ATOM 701 C CA . ARG A 1 93 ? 11.143 6.040 -20.718 1.00 19.45 93 ARG A CA 1
ATOM 702 C C . ARG A 1 93 ? 10.031 6.320 -19.728 1.00 19.58 93 ARG A C 1
ATOM 703 O O . ARG A 1 93 ? 9.061 7.027 -20.043 1.00 19.47 93 ARG A O 1
ATOM 711 N N . VAL A 1 94 ? 10.167 5.752 -18.535 1.00 18.65 94 VAL A N 1
ATOM 712 C CA . VAL A 1 94 ? 9.191 5.906 -17.480 1.00 19.07 94 VAL A CA 1
ATOM 713 C C . VAL A 1 94 ? 9.832 6.730 -16.362 1.00 19.86 94 VAL A C 1
ATOM 714 O O . VAL A 1 94 ? 10.933 6.409 -15.912 1.00 19.11 94 VAL A O 1
ATOM 718 N N . GLU A 1 95 ? 9.136 7.754 -15.897 1.00 21.72 95 GLU A N 1
ATOM 719 C CA . GLU A 1 95 ? 9.670 8.659 -14.880 1.00 23.81 95 GLU A CA 1
ATOM 720 C C . GLU A 1 95 ? 9.112 8.235 -13.535 1.00 23.29 95 GLU A C 1
ATOM 721 O O . GLU A 1 95 ? 7.907 8.267 -13.350 1.00 22.60 95 GLU A O 1
ATOM 727 N N . LYS A 1 96 ? 9.981 7.834 -12.605 1.00 24.61 96 LYS A N 1
ATOM 728 C CA . LYS A 1 96 ? 9.513 7.380 -11.305 1.00 25.22 96 LYS A CA 1
ATOM 729 C C . LYS A 1 96 ? 8.735 8.468 -10.629 1.00 27.59 96 LYS A C 1
ATOM 730 O O . LYS A 1 96 ? 9.124 9.652 -10.653 1.00 25.76 96 LYS A O 1
ATOM 736 N N . ASP A 1 97 ? 7.575 8.048 -10.160 1.00 30.02 97 ASP A N 1
ATOM 737 C CA . ASP A 1 97 ? 7.022 8.526 -8.943 1.00 32.92 97 ASP A CA 1
ATOM 738 C C . ASP A 1 97 ? 5.708 7.922 -8.520 1.00 33.38 97 ASP A C 1
ATOM 739 O O . ASP A 1 97 ? 5.644 7.456 -7.386 1.00 34.36 97 ASP A O 1
ATOM 744 N N . SER A 1 104 ? 3.268 7.641 7.317 1.00 36.32 104 SER A N 1
ATOM 745 C CA . SER A 1 104 ? 1.912 7.152 7.029 1.00 35.38 104 SER A CA 1
ATOM 746 C C . SER A 1 104 ? 1.799 5.621 7.266 1.00 33.88 104 SER A C 1
ATOM 747 O O . SER A 1 104 ? 2.553 5.056 8.073 1.00 35.49 104 SER A O 1
ATOM 750 N N . SER A 1 105 ? 0.837 4.966 6.622 1.00 30.75 105 SER A N 1
ATOM 751 C CA . SER A 1 105 ? 0.814 3.503 6.541 1.00 28.33 105 SER A CA 1
ATOM 752 C C . SER A 1 105 ? 0.101 3.075 5.272 1.00 26.49 105 SER A C 1
ATOM 753 O O . SER A 1 105 ? -0.573 3.875 4.642 1.00 24.45 105 SER A O 1
ATOM 756 N N . VAL A 1 106 ? 0.259 1.807 4.905 1.00 24.51 106 VAL A N 1
ATOM 757 C CA . VAL A 1 106 ? -0.603 1.169 3.903 1.00 23.89 106 VAL A CA 1
ATOM 758 C C . VAL A 1 106 ? -0.989 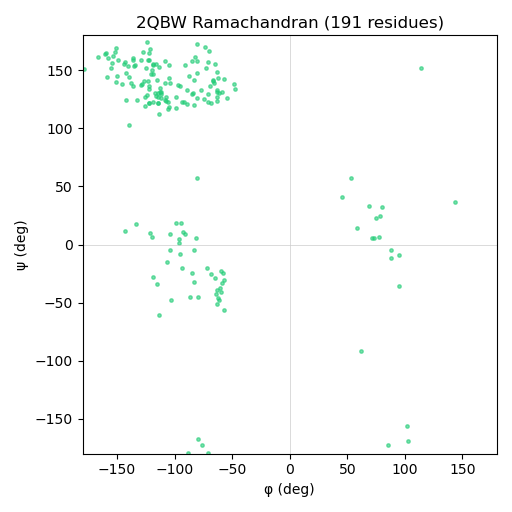-0.155 4.533 1.00 22.75 106 VAL A C 1
ATOM 759 O O . VAL A 1 106 ? -0.109 -0.872 4.976 1.00 22.95 106 VAL A O 1
ATOM 763 N N . PRO A 1 107 ? -2.288 -0.434 4.663 1.00 21.74 107 PRO A N 1
ATOM 764 C CA . PRO A 1 107 ? -3.419 0.455 4.369 1.00 21.02 107 PRO A CA 1
ATOM 765 C C . PRO A 1 107 ? -3.640 1.513 5.447 1.00 20.86 107 PRO A C 1
ATOM 766 O O . PRO A 1 107 ? -2.815 1.682 6.367 1.00 19.81 107 PRO A O 1
ATOM 770 N N . THR A 1 108 ? -4.736 2.255 5.320 1.00 19.59 108 THR A N 1
ATOM 771 C CA . THR A 1 108 ? -5.097 3.269 6.289 1.00 20.33 108 THR A CA 1
ATOM 772 C C . THR A 1 108 ? -6.480 2.964 6.858 1.00 19.60 108 THR A C 1
ATOM 773 O O . THR A 1 108 ? -7.248 2.176 6.268 1.00 18.65 108 THR A O 1
ATOM 777 N N . ASN A 1 109 ? -6.794 3.628 7.964 1.00 18.37 109 ASN A N 1
ATOM 778 C CA . ASN A 1 109 ? -8.131 3.583 8.584 1.00 19.04 109 ASN A CA 1
ATOM 779 C C . ASN A 1 109 ? -8.611 2.162 8.854 1.00 18.16 109 ASN A C 1
ATOM 780 O O . ASN A 1 109 ? -9.689 1.754 8.419 1.00 19.05 109 ASN A O 1
ATOM 785 N N . LEU A 1 110 ? -7.804 1.448 9.619 1.00 17.93 110 LEU A N 1
ATOM 786 C CA . LEU A 1 110 ? -8.151 0.112 10.109 1.00 16.97 110 LEU A CA 1
ATOM 787 C C . LEU A 1 110 ? -9.187 0.235 11.216 1.00 17.95 110 LEU A C 1
ATOM 788 O O . LEU A 1 110 ? -8.957 0.909 12.247 1.00 17.29 110 LEU A O 1
ATOM 793 N N . GLU A 1 111 ? -10.302 -0.460 11.051 1.00 18.21 111 GLU A N 1
ATOM 794 C CA . GLU A 1 111 ? -11.446 -0.331 11.970 1.00 19.17 111 GLU A CA 1
ATOM 795 C C . GLU A 1 111 ? -12.094 -1.684 12.164 1.00 19.06 111 GLU A C 1
ATOM 796 O O . GLU A 1 111 ? -11.985 -2.543 11.295 1.00 17.17 111 GLU A O 1
ATOM 802 N N . VAL A 1 112 ? -12.799 -1.848 13.282 1.00 18.63 112 VAL A N 1
ATOM 803 C CA . VAL A 1 112 ? -13.676 -3.027 13.484 1.00 18.90 112 VAL A CA 1
ATOM 804 C C . VAL A 1 112 ? -15.083 -2.643 13.035 1.00 19.34 112 VAL A C 1
ATOM 805 O O . VAL A 1 112 ? -15.648 -1.658 13.541 1.00 19.98 112 VAL A O 1
ATOM 809 N N . VAL A 1 113 ? -15.629 -3.390 12.081 1.00 18.06 113 VAL A N 1
ATOM 810 C CA . VAL A 1 113 ? -16.974 -3.142 11.543 1.00 19.08 113 VAL A CA 1
ATOM 811 C C . VAL A 1 113 ? -18.044 -3.843 12.379 1.00 19.57 113 VAL A C 1
ATOM 812 O O . VAL A 1 113 ? -19.096 -3.245 12.702 1.00 20.26 113 VAL A O 1
ATOM 816 N N . ALA A 1 114 ? -17.769 -5.104 12.721 1.00 18.64 114 ALA A N 1
ATOM 817 C CA . ALA A 1 114 ? -18.706 -5.956 13.432 1.00 19.37 114 ALA A CA 1
ATOM 818 C C . ALA A 1 114 ? -17.948 -6.947 14.296 1.00 20.12 114 ALA A C 1
ATOM 819 O O . ALA A 1 114 ? -16.872 -7.426 13.923 1.00 20.32 114 ALA A O 1
ATOM 821 N N . ALA A 1 115 ? -18.518 -7.265 15.454 1.00 21.43 115 ALA A N 1
ATOM 822 C CA . ALA A 1 115 ? -17.865 -8.147 16.396 1.00 22.34 115 ALA A CA 1
ATOM 823 C C . ALA A 1 115 ? -18.884 -9.051 17.050 1.00 24.09 115 ALA A C 1
ATOM 824 O O . ALA A 1 115 ? -20.057 -8.683 17.197 1.00 24.28 115 ALA A O 1
ATOM 826 N N . THR A 1 116 ? -18.426 -10.254 17.363 1.00 24.77 116 THR A N 1
ATOM 827 C CA . THR A 1 116 ? -19.143 -11.209 18.193 1.00 25.28 116 THR A CA 1
ATOM 828 C C . THR A 1 116 ? -18.182 -11.532 19.323 1.00 25.63 116 THR A C 1
ATOM 829 O O . THR A 1 116 ? -17.026 -11.099 19.296 1.00 25.25 116 THR A O 1
ATOM 833 N N . PRO A 1 117 ? -18.635 -12.313 20.320 1.00 25.80 117 PRO A N 1
ATOM 834 C CA . PRO A 1 117 ? -17.702 -12.674 21.385 1.00 25.79 117 PRO A CA 1
ATOM 835 C C . PRO A 1 117 ? -16.437 -13.398 20.950 1.00 24.66 117 PRO A C 1
ATOM 836 O O . PRO A 1 117 ? -15.427 -13.285 21.661 1.00 24.99 117 PRO A O 1
ATOM 840 N N . THR A 1 118 ? -16.447 -14.088 19.803 1.00 23.28 118 THR A N 1
ATOM 841 C CA . THR A 1 118 ? -15.249 -14.813 19.342 1.00 22.49 118 THR A CA 1
ATOM 842 C C . THR A 1 118 ? -14.705 -14.389 17.965 1.00 21.28 118 THR A C 1
ATOM 843 O O . THR A 1 118 ? -13.833 -15.059 17.428 1.00 20.38 118 THR A O 1
ATOM 847 N N . SER A 1 119 ? -15.204 -13.296 17.392 1.00 20.24 119 SER A N 1
ATOM 848 C CA . SER A 1 119 ? -14.801 -12.961 16.019 1.00 19.34 119 SER A CA 1
ATOM 849 C C . SER A 1 119 ? -14.926 -11.464 15.774 1.00 18.20 119 SER A C 1
ATOM 850 O O . SER A 1 119 ? -15.689 -10.772 16.460 1.00 18.14 119 SER A O 1
ATOM 853 N N . LEU A 1 120 ? -14.163 -10.984 14.793 1.00 16.67 120 LEU A N 1
ATOM 854 C CA . LEU A 1 120 ? -14.157 -9.555 14.443 1.00 16.76 120 LEU A CA 1
ATOM 855 C C . LEU A 1 120 ? -14.147 -9.455 12.918 1.00 15.97 120 LEU A C 1
ATOM 856 O O . LEU A 1 120 ? -13.387 -10.175 12.273 1.00 16.75 120 LEU A O 1
ATOM 861 N N . LEU A 1 121 ? -14.910 -8.529 12.368 1.00 14.53 121 LEU A N 1
ATOM 862 C CA . LEU A 1 121 ? -14.804 -8.145 10.955 1.00 13.83 121 LEU A CA 1
ATOM 863 C C . LEU A 1 121 ? -14.108 -6.795 10.965 1.00 13.93 121 LEU A C 1
ATOM 864 O O . LEU A 1 121 ? -14.617 -5.865 11.583 1.00 13.10 121 LEU A O 1
ATOM 869 N N . ILE A 1 122 ? -12.913 -6.741 10.365 1.00 14.18 122 ILE A N 1
ATOM 870 C CA . ILE A 1 122 ? -12.144 -5.513 10.260 1.00 14.85 122 ILE A CA 1
ATOM 871 C C . ILE A 1 122 ? -12.219 -4.989 8.844 1.00 14.11 122 ILE A C 1
ATOM 872 O O . ILE A 1 122 ? -12.439 -5.740 7.904 1.00 13.59 122 ILE A O 1
ATOM 877 N N . SER A 1 123 ? -12.039 -3.686 8.699 1.00 15.22 123 SER A N 1
ATOM 878 C CA . SER A 1 123 ? -11.978 -3.067 7.405 1.00 15.11 123 SER A CA 1
ATOM 879 C C . SER A 1 123 ? -10.834 -2.071 7.365 1.00 15.19 123 SER A C 1
ATOM 880 O O . SER A 1 123 ? -10.336 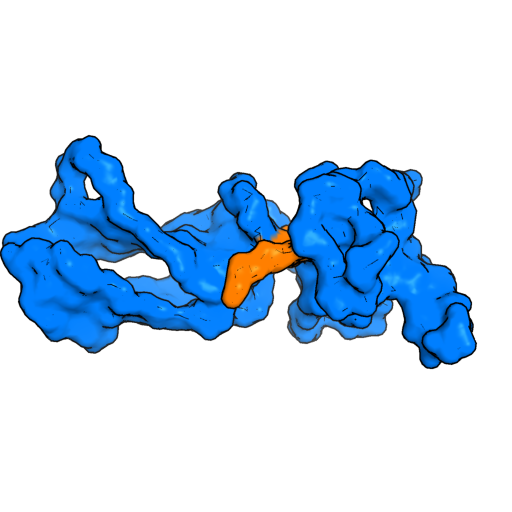-1.643 8.396 1.00 15.34 123 SER A O 1
ATOM 883 N N . TRP A 1 124 ? -10.418 -1.749 6.153 1.00 15.65 124 TRP A N 1
ATOM 884 C CA . TRP A 1 124 ? -9.389 -0.742 5.890 1.00 16.87 124 TRP A CA 1
ATOM 885 C C . TRP A 1 124 ? -9.663 -0.117 4.532 1.00 18.16 124 TRP A C 1
ATOM 886 O O . TRP A 1 124 ? -10.511 -0.562 3.791 1.00 17.83 124 TRP A O 1
ATOM 897 N N . ASP A 1 125 ? -8.977 0.970 4.223 1.00 20.97 125 ASP A N 1
ATOM 898 C CA . ASP A 1 125 ? -9.258 1.633 2.957 1.00 22.60 125 ASP A CA 1
ATOM 899 C C . ASP A 1 125 ? -8.760 0.803 1.76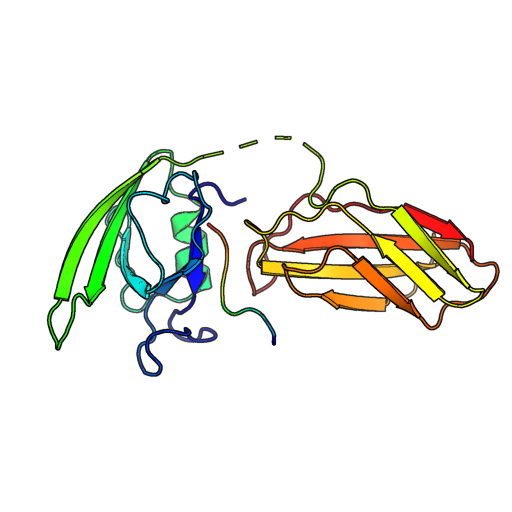0 1.00 24.17 125 ASP A C 1
ATOM 900 O O . ASP A 1 125 ? -7.626 0.373 1.735 1.00 23.99 125 ASP A O 1
ATOM 905 N N . ALA A 1 126 ? -9.628 0.593 0.780 1.00 26.16 126 ALA A N 1
ATOM 906 C CA . ALA A 1 126 ? -9.250 -0.118 -0.442 1.00 27.53 126 ALA A CA 1
ATOM 907 C C . ALA A 1 126 ? -8.336 0.781 -1.254 1.00 28.50 126 ALA A C 1
ATOM 908 O O . ALA A 1 126 ? -8.712 1.911 -1.556 1.00 30.60 126 ALA A O 1
ATOM 910 N N . SER A 1 127 ? -7.142 0.293 -1.547 1.00 29.00 127 SER A N 1
ATOM 911 C CA . SER A 1 127 ? -6.309 0.787 -2.657 1.00 28.51 127 SER A CA 1
ATOM 912 C C . SER A 1 127 ? -5.934 -0.391 -3.554 1.00 25.17 127 SER A C 1
ATOM 913 O O . SER A 1 127 ? -5.276 -1.317 -3.095 1.00 25.91 127 SER A O 1
ATOM 916 N N . TYR A 1 128 ? -6.323 -0.365 -4.828 1.00 20.76 128 TYR A N 1
ATOM 917 C CA . TYR A 1 128 ? -6.188 -1.568 -5.691 1.00 17.59 128 TYR A CA 1
ATOM 918 C C . TYR A 1 128 ? -4.874 -1.644 -6.493 1.00 16.55 128 TYR A C 1
ATOM 919 O O . TYR A 1 128 ? -4.734 -2.488 -7.346 1.00 16.97 128 TYR A O 1
ATOM 928 N N . TYR A 1 129 ? -3.912 -0.779 -6.189 1.00 15.89 129 TYR A N 1
ATOM 929 C CA . TYR A 1 129 ? -2.625 -0.779 -6.876 1.00 15.04 129 TYR A CA 1
ATOM 930 C C . TYR A 1 129 ? -1.532 -0.650 -5.852 1.00 14.81 129 TYR A C 1
ATOM 931 O O . TYR A 1 129 ? -1.743 -0.147 -4.751 1.00 16.46 129 TYR A O 1
AT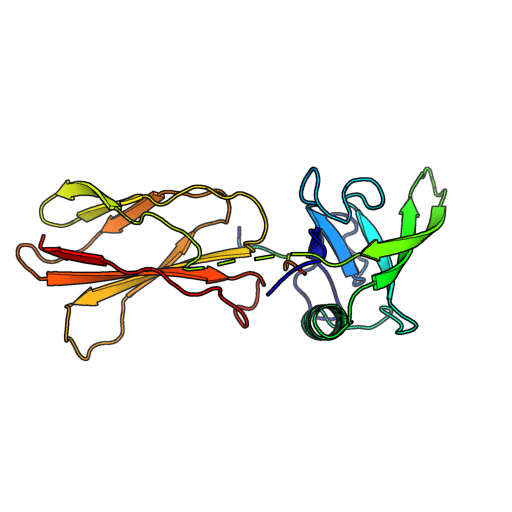OM 940 N N . GLY A 1 130 ? -0.358 -1.157 -6.211 1.00 14.17 130 GLY A N 1
ATOM 941 C CA . GLY A 1 130 ? 0.826 -1.071 -5.386 1.00 14.32 130 GLY A CA 1
ATOM 942 C C . GLY A 1 130 ? 1.029 -2.179 -4.363 1.00 13.21 130 GLY A C 1
ATOM 943 O O . GLY A 1 130 ? 2.058 -2.189 -3.658 1.00 13.47 130 GLY A O 1
ATOM 944 N N . VAL A 1 131 ? 0.049 -3.086 -4.245 1.00 12.90 131 VAL A N 1
ATOM 945 C CA . VAL A 1 131 ? 0.053 -4.123 -3.227 1.00 12.45 131 VAL A CA 1
ATOM 946 C C . VAL A 1 131 ? -0.057 -5.484 -3.877 1.00 12.78 131 VAL A C 1
ATOM 947 O O . VAL A 1 131 ? -0.957 -5.693 -4.688 1.00 11.18 131 VAL A O 1
ATOM 951 N N . SER A 1 132 ? 0.859 -6.385 -3.516 1.00 12.49 132 SER A N 1
ATOM 952 C CA . SER A 1 132 ? 0.829 -7.773 -4.006 1.00 11.51 132 SER A CA 1
ATOM 953 C C . SER A 1 132 ? -0.200 -8.625 -3.210 1.00 11.53 132 SER A C 1
ATOM 954 O O . SER A 1 132 ? -1.001 -9.388 -3.782 1.00 11.37 132 SER A O 1
ATOM 957 N N . TYR A 1 133 ? -0.163 -8.465 -1.891 1.00 11.30 133 TYR A N 1
ATOM 958 C CA . TYR A 1 133 ? -1.064 -9.141 -0.976 1.00 11.68 133 TYR A CA 1
ATOM 959 C C . TYR A 1 133 ? -0.977 -8.481 0.396 1.00 11.87 133 TYR A C 1
ATOM 960 O O . TYR A 1 133 ? -0.049 -7.721 0.674 1.00 12.39 133 TYR A O 1
ATOM 969 N N . TYR A 1 134 ? -1.994 -8.727 1.228 1.00 11.45 134 TYR A N 1
ATOM 970 C CA . TYR A 1 134 ? -1.991 -8.346 2.625 1.00 11.73 134 TYR A CA 1
ATOM 971 C C . TYR A 1 134 ? -1.766 -9.538 3.566 1.00 12.50 134 TYR A C 1
ATOM 972 O O . TYR A 1 134 ? -2.206 -10.665 3.301 1.00 13.00 134 TYR A O 1
ATOM 981 N N . ARG A 1 135 ? -1.029 -9.270 4.640 1.00 12.72 135 ARG A N 1
ATOM 982 C CA . ARG A 1 135 ? -0.917 -10.184 5.773 1.00 13.42 135 ARG A CA 1
ATOM 983 C C . ARG A 1 135 ? -1.584 -9.551 7.003 1.00 13.50 135 ARG A C 1
ATOM 984 O O . ARG A 1 135 ? -1.359 -8.372 7.330 1.00 12.64 135 ARG A O 1
ATOM 992 N N . ILE A 1 136 ? -2.432 -10.343 7.654 1.00 12.88 136 ILE A N 1
ATOM 993 C CA . ILE A 1 136 ? -3.142 -9.940 8.859 1.00 13.48 136 ILE A CA 1
ATOM 994 C C . ILE A 1 136 ? -2.583 -10.769 10.010 1.00 13.28 136 ILE A C 1
ATOM 995 O O . ILE A 1 136 ? -2.505 -11.999 9.919 1.00 13.18 136 ILE A O 1
ATOM 1000 N N . THR A 1 137 ? -2.143 -10.098 11.056 1.00 13.91 137 THR A N 1
ATOM 1001 C CA . THR A 1 137 ? -1.695 -10.808 12.256 1.00 13.63 137 THR A CA 1
ATOM 1002 C C . THR A 1 137 ? -2.537 -10.419 13.460 1.00 13.81 137 THR A C 1
ATOM 1003 O O . THR A 1 137 ? -3.044 -9.288 13.569 1.00 13.30 137 THR A O 1
ATOM 1007 N N . TYR A 1 138 ? -2.670 -11.362 14.384 1.00 14.26 138 TYR A N 1
ATOM 1008 C CA . TYR A 1 138 ? -3.398 -11.100 15.615 1.00 14.59 138 TYR A CA 1
ATOM 1009 C C . TYR A 1 138 ? -2.870 -11.940 16.776 1.00 15.13 138 TYR A C 1
ATOM 1010 O O . TYR A 1 138 ? -2.536 -13.108 16.640 1.00 15.43 138 TYR A O 1
ATOM 1019 N N . GLY A 1 139 ? -2.793 -11.305 17.927 1.00 16.79 139 GLY A N 1
ATOM 1020 C CA . GLY A 1 139 ? -2.351 -11.971 19.139 1.00 18.07 139 GLY A CA 1
ATOM 1021 C C . GLY A 1 139 ? -2.795 -11.207 20.362 1.00 19.13 139 GLY A C 1
ATOM 1022 O O . GLY A 1 139 ? -3.173 -10.047 20.292 1.00 18.16 139 GLY A O 1
ATOM 1023 N N . GLU A 1 140 ? -2.744 -11.875 21.505 1.00 20.38 140 GLU A N 1
ATOM 1024 C CA . GLU A 1 140 ? -3.097 -11.197 22.754 1.00 21.49 140 GLU A CA 1
ATOM 1025 C C . GLU A 1 140 ? -2.120 -10.057 23.012 1.00 22.05 140 GLU A C 1
ATOM 1026 O O . GLU A 1 140 ? -0.898 -10.224 22.881 1.00 23.02 140 GLU A O 1
ATOM 1032 N N . THR A 1 141 ? -2.655 -8.890 23.353 1.00 23.15 141 THR A N 1
ATOM 1033 C CA . THR A 1 141 ? -1.838 -7.709 23.567 1.00 24.64 141 THR A CA 1
ATOM 1034 C C . THR A 1 141 ? -0.871 -7.966 24.719 1.00 26.32 141 THR A C 1
ATOM 1035 O O . THR A 1 141 ? -1.279 -8.440 25.776 1.00 27.27 141 THR A O 1
ATOM 1039 N N . GLY A 1 142 ? 0.407 -7.670 24.494 1.00 28.68 142 GLY A N 1
ATOM 1040 C CA . GLY A 1 142 ? 1.453 -7.945 25.482 1.00 29.70 142 GLY A CA 1
ATOM 1041 C C . GLY A 1 142 ? 1.832 -9.411 25.633 1.00 31.02 142 GLY A C 1
ATOM 1042 O O . GLY A 1 142 ? 2.646 -9.767 26.496 1.00 31.92 142 GLY A O 1
ATOM 1043 N N . GLY A 1 143 ? 1.270 -10.279 24.796 1.00 31.68 143 GLY A N 1
ATOM 1044 C CA . GLY A 1 143 ? 1.525 -11.712 24.921 1.00 32.09 143 GLY A CA 1
ATOM 1045 C C . GLY A 1 143 ? 2.850 -12.096 24.302 1.00 32.64 143 GLY A C 1
ATOM 1046 O O . GLY A 1 143 ? 3.375 -11.390 23.437 1.00 33.33 143 GLY A O 1
ATOM 1047 N N . ASN A 1 144 ? 3.392 -13.227 24.737 1.00 33.10 144 ASN A N 1
ATOM 1048 C CA . ASN A 1 144 ? 4.671 -13.716 24.212 1.00 33.48 144 ASN A CA 1
ATOM 1049 C C . ASN A 1 144 ? 4.555 -14.872 23.222 1.00 31.92 144 ASN A C 1
ATOM 1050 O O . ASN A 1 144 ? 5.569 -15.298 22.663 1.00 32.83 144 ASN A O 1
ATOM 1055 N N . SER A 1 145 ? 3.342 -15.379 23.009 1.00 29.42 145 SER A N 1
ATOM 1056 C CA . SER A 1 145 ? 3.136 -16.460 22.048 1.00 28.35 145 SER A CA 1
ATOM 1057 C C . SER A 1 145 ? 3.258 -15.917 20.630 1.00 26.19 145 SER A C 1
ATOM 1058 O O . SER A 1 145 ? 2.984 -14.743 20.390 1.00 24.70 145 SER A O 1
ATOM 1061 N N . PRO A 1 146 ? 3.669 -16.771 19.684 1.00 23.76 146 PRO A N 1
ATOM 1062 C CA . PRO A 1 146 ? 3.665 -16.349 18.298 1.00 22.97 146 PRO A CA 1
ATOM 1063 C C . PRO A 1 146 ? 2.273 -15.897 17.879 1.00 20.58 146 PRO A C 1
ATOM 1064 O O . PRO A 1 146 ? 1.281 -16.469 18.305 1.00 19.95 146 PRO A O 1
ATOM 1068 N N . VAL A 1 147 ? 2.220 -14.865 17.058 1.00 19.13 147 VAL A N 1
ATOM 1069 C CA . VAL A 1 147 ? 0.966 -14.398 16.504 1.00 18.54 147 VAL A CA 1
ATOM 1070 C C . VAL A 1 147 ? 0.364 -15.450 15.606 1.00 17.14 147 VAL A C 1
ATOM 1071 O O . VAL A 1 147 ? 1.077 -16.322 15.097 1.00 16.13 147 VAL A O 1
ATOM 1075 N N . GLN A 1 148 ? -0.962 -15.382 15.459 1.00 15.87 148 GLN A N 1
ATOM 1076 C CA . GLN A 1 148 ? -1.641 -16.093 14.402 1.00 15.00 148 GLN A CA 1
ATOM 1077 C C . GLN A 1 148 ? -1.710 -15.134 13.223 1.00 14.61 148 GLN A C 1
ATOM 1078 O O . GLN A 1 148 ? -1.672 -13.906 13.381 1.00 12.81 148 GLN A O 1
ATOM 1084 N N . GLU A 1 149 ? -1.802 -15.697 12.036 1.00 14.71 149 GLU A N 1
ATOM 1085 C CA . GLU A 1 149 ? -1.773 -14.865 10.834 1.00 14.92 149 GLU A CA 1
ATOM 1086 C C . GLU A 1 149 ? -2.403 -15.542 9.641 1.00 14.50 149 GLU A C 1
ATOM 1087 O O . GLU A 1 149 ? -2.541 -16.778 9.588 1.00 13.32 149 GLU A O 1
ATOM 1093 N N . PHE A 1 150 ? -2.771 -14.715 8.676 1.00 12.43 150 PHE A N 1
ATOM 1094 C CA . PHE A 1 150 ? -3.284 -15.189 7.405 1.00 13.56 150 PHE A CA 1
ATOM 1095 C C . PHE A 1 150 ? -3.128 -14.097 6.378 1.00 13.61 150 PHE A C 1
ATOM 1096 O O . PHE A 1 150 ? -2.867 -12.961 6.763 1.00 13.37 150 PHE A O 1
ATOM 1104 N N . THR A 1 151 ? -3.256 -14.460 5.101 1.00 13.43 151 THR A N 1
ATOM 1105 C CA . THR A 1 151 ? -3.171 -13.489 3.998 1.00 14.51 151 THR A CA 1
ATOM 1106 C C . THR A 1 151 ? -4.506 -13.338 3.276 1.00 14.08 151 THR A C 1
ATOM 1107 O O . THR A 1 151 ? -5.357 -14.252 3.282 1.00 14.20 151 THR A O 1
ATOM 1111 N N . VAL A 1 152 ? -4.705 -12.162 2.688 1.00 12.87 152 VAL A N 1
ATOM 1112 C CA . VAL A 1 152 ? -5.870 -11.887 1.848 1.00 13.17 152 VAL A CA 1
ATOM 1113 C C . VAL A 1 152 ? -5.366 -11.186 0.587 1.00 13.02 152 VAL A C 1
ATOM 1114 O O . VAL A 1 152 ? -4.285 -10.579 0.611 1.00 13.39 152 VAL A O 1
ATOM 1118 N N . PRO A 1 153 ? -6.106 -11.303 -0.528 1.00 13.92 153 PRO A N 1
ATOM 1119 C CA . PRO A 1 153 ? -5.624 -10.747 -1.790 1.00 13.22 153 PRO A CA 1
ATOM 1120 C C . PRO A 1 153 ? -5.643 -9.220 -1.804 1.00 13.23 153 PRO A C 1
ATOM 1121 O O . PRO A 1 153 ? -6.286 -8.609 -0.975 1.00 12.52 153 PRO A O 1
ATOM 1125 N N . TYR A 1 154 ? -4.977 -8.647 -2.786 1.00 13.57 154 TYR A N 1
ATOM 1126 C CA . TYR A 1 154 ? -4.871 -7.197 -2.925 1.00 14.93 154 TYR A CA 1
ATOM 1127 C C . TYR A 1 154 ? -6.214 -6.506 -3.068 1.00 14.98 154 TYR A C 1
ATOM 1128 O O . TYR A 1 154 ? -6.305 -5.306 -2.803 1.00 17.07 154 TYR A O 1
ATOM 1137 N N . SER A 1 155 ? -7.223 -7.252 -3.518 1.00 15.19 155 SER A N 1
ATOM 1138 C CA . SER A 1 155 ? -8.562 -6.719 -3.798 1.00 15.56 155 SER A CA 1
ATOM 1139 C C . SER A 1 155 ? -9.444 -6.631 -2.539 1.00 16.21 155 SER A C 1
ATOM 1140 O O . SER A 1 155 ? -10.530 -6.107 -2.600 1.00 16.63 155 SER A O 1
ATOM 1143 N N . SER A 1 156 ? -8.957 -7.126 -1.407 1.00 16.26 156 SER A N 1
ATOM 1144 C CA . SER A 1 156 ? -9.726 -7.166 -0.159 1.00 16.15 156 SER A CA 1
ATOM 1145 C C . SER A 1 156 ? -9.522 -5.861 0.579 1.00 15.72 156 SER A C 1
ATOM 1146 O O . SER A 1 156 ? -8.453 -5.268 0.494 1.00 15.36 156 SER A O 1
ATOM 1149 N N . SER A 1 157 ? -10.572 -5.406 1.253 1.00 13.97 157 SER A N 1
ATOM 1150 C CA . SER A 1 157 ? -10.482 -4.303 2.165 1.00 14.68 157 SER A CA 1
ATOM 1151 C C . SER A 1 157 ? -11.202 -4.647 3.491 1.00 14.32 157 SER A C 1
ATOM 1152 O O . SER A 1 157 ? -11.457 -3.778 4.321 1.00 14.03 157 SER A O 1
ATOM 1155 N N . THR A 1 158 ? -11.425 -5.953 3.706 1.00 14.34 158 THR A N 1
ATOM 1156 C CA . THR A 1 158 ? -12.022 -6.464 4.917 1.00 14.79 158 THR A CA 1
ATOM 1157 C C . THR A 1 158 ? -11.439 -7.838 5.154 1.00 15.12 158 THR A C 1
ATOM 1158 O O . THR A 1 158 ? -10.892 -8.483 4.212 1.00 14.05 158 THR A O 1
ATOM 1162 N N . ALA A 1 159 ? -11.519 -8.263 6.404 1.00 14.72 159 ALA A N 1
ATOM 1163 C CA . ALA A 1 159 ? -11.158 -9.625 6.775 1.00 15.11 159 ALA A CA 1
ATOM 1164 C C . ALA A 1 159 ? -11.885 -10.008 8.039 1.00 15.22 159 ALA A C 1
ATOM 1165 O O . ALA A 1 159 ? -12.216 -9.162 8.852 1.00 13.14 159 ALA A O 1
ATOM 1167 N N . THR A 1 160 ? -12.136 -11.311 8.204 1.00 15.11 160 THR A N 1
ATOM 1168 C CA . THR A 1 160 ? -12.752 -11.798 9.423 1.00 15.83 160 THR A CA 1
ATOM 1169 C C . THR A 1 160 ? -11.742 -12.616 10.196 1.00 15.33 160 THR A C 1
ATOM 1170 O O . THR A 1 160 ? -11.118 -13.535 9.634 1.00 15.11 160 THR A O 1
ATOM 1174 N N . ILE A 1 161 ? -11.610 -12.278 11.464 1.00 14.76 161 ILE A N 1
ATOM 1175 C CA . ILE A 1 161 ? -10.714 -12.946 12.380 1.00 15.09 161 ILE A CA 1
ATOM 1176 C C . ILE A 1 161 ? -11.616 -13.755 13.306 1.00 15.76 161 ILE A C 1
ATOM 1177 O O . ILE A 1 161 ? -12.491 -13.208 13.973 1.00 15.85 161 ILE A O 1
ATOM 1182 N N . SER A 1 162 ? -11.367 -15.054 13.364 1.00 17.11 162 SER A N 1
ATOM 1183 C CA . SER A 1 162 ? -12.231 -15.959 14.092 1.00 17.18 162 SER A CA 1
ATOM 1184 C C . SER A 1 162 ? -11.417 -16.690 15.170 1.00 17.44 162 SER A C 1
ATOM 1185 O O . SER A 1 162 ? -10.175 -16.613 15.208 1.00 17.21 162 SER A O 1
ATOM 1188 N N . GLY A 1 163 ? -12.122 -17.366 16.064 1.00 18.29 163 GLY A N 1
ATOM 1189 C CA . GLY A 1 163 ? -11.460 -18.227 17.050 1.00 18.80 163 GLY A CA 1
ATOM 1190 C C . GLY A 1 163 ? -10.853 -17.447 18.199 1.00 19.46 163 GLY A C 1
ATOM 1191 O O . GLY A 1 163 ? -9.921 -17.930 18.844 1.00 20.68 163 GLY A O 1
ATOM 1192 N N . LEU A 1 164 ? -11.373 -16.245 18.470 1.00 20.17 164 LEU A N 1
ATOM 1193 C CA . LEU A 1 164 ? -10.846 -15.433 19.546 1.00 21.32 164 LEU A CA 1
ATOM 1194 C C . LEU A 1 164 ? -11.471 -15.806 20.881 1.00 24.12 164 LEU A C 1
ATOM 1195 O O . LEU A 1 164 ? -12.562 -16.372 20.916 1.00 24.29 164 LEU A O 1
ATOM 1200 N N . LYS A 1 165 ? -10.759 -15.474 21.956 1.00 26.51 165 LYS A N 1
ATOM 1201 C CA . LYS A 1 165 ? -11.256 -15.605 23.329 1.00 28.64 165 LYS A CA 1
ATOM 1202 C C . LYS A 1 165 ? -12.088 -14.391 23.709 1.00 29.39 165 LYS A C 1
ATOM 1203 O O . LYS A 1 165 ? -11.638 -13.266 23.535 1.00 29.54 165 LYS A O 1
ATOM 1209 N N . PRO A 1 166 ? -13.300 -14.605 24.255 1.00 30.76 166 PRO A N 1
ATOM 1210 C CA . PRO A 1 166 ? -14.085 -13.451 24.712 1.00 31.04 166 PRO A CA 1
ATOM 1211 C C . PRO A 1 166 ? -13.460 -12.721 25.905 1.00 30.95 166 PRO A C 1
ATOM 1212 O O . PRO A 1 166 ? -12.862 -13.348 26.787 1.00 30.94 166 PRO A O 1
ATOM 1216 N N . GLY A 1 167 ? -13.569 -11.395 25.892 1.00 30.31 167 GLY A N 1
ATOM 1217 C CA . GLY A 1 167 ? -13.063 -10.549 26.970 1.00 29.92 167 GLY A CA 1
ATOM 1218 C C . GLY A 1 167 ? -11.562 -10.477 27.103 1.00 29.42 167 GLY A C 1
ATOM 1219 O O . GLY A 1 167 ? -11.039 -10.361 28.217 1.00 30.18 167 GLY A O 1
ATOM 1220 N N . VAL A 1 168 ? -10.861 -10.555 25.971 1.00 27.74 168 VAL A N 1
ATOM 1221 C CA . VAL A 1 168 ? -9.408 -10.527 25.937 1.00 26.97 168 VAL A CA 1
ATOM 1222 C C . VAL A 1 168 ? -8.977 -9.430 24.979 1.00 25.56 168 VAL A C 1
ATOM 1223 O O . VAL A 1 168 ? -9.584 -9.264 23.940 1.00 25.54 168 VAL A O 1
ATOM 1227 N N . ASP A 1 169 ? -7.923 -8.706 25.342 1.00 24.85 169 ASP A N 1
ATOM 1228 C CA . ASP A 1 169 ? -7.385 -7.621 24.515 1.00 24.26 169 ASP A CA 1
ATOM 1229 C C . ASP A 1 169 ? -6.518 -8.250 23.434 1.00 22.21 169 ASP A C 1
ATOM 1230 O O . ASP A 1 169 ? -5.601 -8.994 23.749 1.00 22.58 169 ASP A O 1
ATOM 1235 N N . TYR A 1 170 ? -6.801 -7.924 22.179 1.00 20.94 170 TYR A N 1
ATOM 1236 C CA . TYR A 1 170 ? -6.014 -8.376 21.015 1.00 19.98 170 TYR A CA 1
ATOM 1237 C C . TYR A 1 170 ? -5.430 -7.191 20.286 1.00 19.09 170 TYR A C 1
ATOM 1238 O O . TYR A 1 170 ? -6.060 -6.138 20.212 1.00 20.09 170 TYR A O 1
ATOM 1247 N N . THR A 1 171 ? -4.246 -7.386 19.723 1.00 17.90 171 THR A N 1
ATOM 1248 C CA . THR A 1 171 ? -3.612 -6.417 18.843 1.00 18.09 171 THR A CA 1
ATOM 1249 C C . THR A 1 171 ? -3.686 -7.007 17.441 1.00 16.78 171 THR A C 1
ATOM 1250 O O . THR A 1 171 ? -3.254 -8.116 17.224 1.00 16.82 171 THR A O 1
ATOM 1254 N N . ILE A 1 172 ? -4.270 -6.247 16.530 1.00 15.96 172 ILE A N 1
ATOM 1255 C CA . ILE A 1 172 ? -4.460 -6.673 15.152 1.00 15.45 172 ILE A CA 1
ATOM 1256 C C . ILE A 1 172 ? -3.622 -5.778 14.265 1.00 14.54 172 ILE A C 1
ATOM 1257 O O . ILE A 1 172 ? -3.694 -4.541 14.383 1.00 15.71 172 ILE A O 1
ATOM 1262 N N . THR A 1 173 ? -2.834 -6.384 13.380 1.00 14.00 173 THR A N 1
ATOM 1263 C CA . THR A 1 173 ? -1.949 -5.618 12.497 1.00 13.45 173 THR A CA 1
ATOM 1264 C C . THR A 1 173 ? -2.138 -6.053 11.052 1.00 13.14 173 THR A C 1
ATOM 1265 O O . THR A 1 173 ? -2.221 -7.253 10.752 1.00 12.89 173 THR A O 1
ATOM 1269 N N . VAL A 1 174 ? -2.185 -5.077 10.152 1.00 12.38 174 VAL A N 1
ATOM 1270 C CA . VAL A 1 174 ? -2.301 -5.363 8.727 1.00 13.02 174 VAL A CA 1
ATOM 1271 C C . VAL A 1 174 ? -1.074 -4.864 8.044 1.00 13.14 174 VAL A C 1
ATOM 1272 O O . VAL A 1 174 ? -0.710 -3.696 8.231 1.00 11.97 174 VAL A O 1
ATOM 1276 N N . TYR A 1 175 ? -0.452 -5.760 7.273 1.00 12.05 175 TYR A N 1
ATOM 1277 C CA . TYR A 1 175 ? 0.741 -5.480 6.472 1.00 12.81 175 TYR A CA 1
ATOM 1278 C C . TYR A 1 175 ? 0.382 -5.566 5.001 1.00 13.04 175 TYR A C 1
ATOM 1279 O O . TYR A 1 175 ? -0.270 -6.518 4.567 1.00 13.63 175 TYR A O 1
ATOM 1288 N N . ALA A 1 176 ? 0.848 -4.593 4.231 1.00 12.91 176 ALA A N 1
ATOM 1289 C CA . ALA A 1 176 ? 0.637 -4.564 2.794 1.00 12.15 176 ALA A CA 1
ATOM 1290 C C . ALA A 1 176 ? 1.994 -4.735 2.119 1.00 12.84 176 ALA A C 1
ATOM 1291 O O . ALA A 1 176 ? 2.886 -3.915 2.290 1.00 12.32 176 ALA A O 1
ATOM 1293 N N . TYR A 1 177 ? 2.185 -5.874 1.454 1.00 12.39 177 TYR A N 1
ATOM 1294 C CA . TYR A 1 177 ? 3.433 -6.194 0.786 1.00 12.36 177 TYR A CA 1
ATOM 1295 C C . TYR A 1 177 ? 3.342 -5.810 -0.662 1.00 13.09 177 TYR A C 1
ATOM 1296 O O . TYR A 1 177 ? 2.325 -6.079 -1.334 1.00 14.74 177 TYR A O 1
ATOM 1305 N N . SER A 1 178 ? 4.401 -5.188 -1.160 1.00 12.73 178 SER A N 1
ATOM 1306 C CA . SER A 1 178 ? 4.431 -4.786 -2.557 1.00 12.54 178 SER A CA 1
ATOM 1307 C C . SER A 1 178 ? 4.902 -5.931 -3.471 1.00 13.10 178 SER A C 1
ATOM 1308 O O . SER A 1 178 ? 4.570 -5.963 -4.658 1.00 12.74 178 SER A O 1
ATOM 1311 N N . ASP A 1 179 ? 5.654 -6.880 -2.926 1.00 12.71 179 ASP A N 1
ATOM 1312 C CA . ASP A 1 179 ? 6.161 -7.995 -3.714 1.00 13.76 179 ASP A CA 1
ATOM 1313 C C . ASP A 1 179 ? 5.595 -9.323 -3.238 1.00 13.65 179 ASP A C 1
ATOM 1314 O O . ASP A 1 179 ? 5.245 -9.444 -2.071 1.00 15.11 179 ASP A O 1
ATOM 1319 N N . TYR A 1 180 ? 5.551 -10.317 -4.121 1.00 13.38 180 TYR A N 1
ATOM 1320 C CA . TYR A 1 180 ? 4.917 -11.575 -3.752 1.00 14.14 180 TYR A CA 1
ATOM 1321 C C . TYR A 1 180 ? 5.715 -12.388 -2.773 1.00 15.83 180 TYR A C 1
ATOM 1322 O O . TYR A 1 180 ? 5.132 -13.253 -2.080 1.00 16.71 180 TYR A O 1
ATOM 1331 N N . TYR A 1 181 ? 7.005 -12.113 -2.679 1.00 16.26 181 TYR A N 1
ATOM 1332 C CA . TYR A 1 181 ? 7.891 -12.974 -1.868 1.00 17.25 181 TYR A CA 1
ATOM 1333 C C . TYR A 1 181 ? 8.076 -12.396 -0.482 1.00 17.82 181 TYR A C 1
ATOM 1334 O O . TYR A 1 181 ? 8.879 -12.876 0.338 1.00 18.36 181 TYR A O 1
ATOM 1343 N N . GLY A 1 182 ? 7.362 -11.321 -0.212 1.00 17.95 182 GLY A N 1
ATOM 1344 C CA . GLY A 1 182 ? 7.297 -10.801 1.129 1.00 19.37 182 GLY A CA 1
ATOM 1345 C C . GLY A 1 182 ? 8.487 -10.071 1.671 1.00 20.02 182 GLY A C 1
ATOM 1346 O O . GLY A 1 182 ? 8.593 -9.956 2.879 1.00 22.30 182 GLY A O 1
ATOM 1347 N N . SER A 1 183 ? 9.352 -9.527 0.810 1.00 19.86 183 SER A N 1
ATOM 1348 C CA . SER A 1 183 ? 10.544 -8.787 1.285 1.00 20.48 183 SER A CA 1
ATOM 1349 C C . SER A 1 183 ? 10.250 -7.337 1.642 1.00 20.05 183 SER A C 1
ATOM 1350 O O . SER A 1 183 ? 10.885 -6.771 2.546 1.00 21.68 183 SER A O 1
ATOM 1353 N N . HIS A 1 184 ? 9.305 -6.711 0.942 1.00 17.12 184 HIS A N 1
ATOM 1354 C CA . HIS A 1 184 ? 8.969 -5.315 1.236 1.00 16.73 184 HIS A CA 1
ATOM 1355 C C . HIS A 1 184 ? 7.526 -5.124 1.575 1.00 15.28 184 HIS A C 1
ATOM 1356 O O . HIS A 1 184 ? 6.642 -5.439 0.772 1.00 14.74 184 HIS A O 1
ATOM 1363 N N . HIS A 1 185 ? 7.293 -4.590 2.766 1.00 14.49 185 HIS A N 1
ATOM 1364 C CA . HIS A 1 185 ? 5.981 -4.057 3.108 1.00 14.08 185 HIS A CA 1
ATOM 1365 C C . HIS A 1 185 ? 6.089 -2.575 3.419 1.00 15.13 185 HIS A C 1
ATOM 1366 O O . HIS A 1 185 ? 7.156 -2.055 3.806 1.00 14.84 185 HIS A O 1
ATOM 1373 N N . TYR A 1 186 ? 4.975 -1.896 3.224 1.00 14.85 186 TYR A N 1
ATOM 1374 C CA . TYR A 1 186 ? 4.809 -0.500 3.620 1.00 15.21 186 TYR A CA 1
ATOM 1375 C C . TYR A 1 186 ? 4.678 -0.430 5.137 1.00 15.59 186 TYR A C 1
ATOM 1376 O O . TYR A 1 186 ? 4.574 -1.458 5.816 1.00 14.19 186 TYR A O 1
ATOM 1385 N N . SER A 1 187 ? 4.715 0.770 5.711 1.00 16.45 187 SER A N 1
ATOM 1386 C CA . SER A 1 187 ? 4.476 0.893 7.145 1.00 16.57 187 SER A CA 1
ATOM 1387 C C . SER A 1 187 ? 3.137 0.237 7.493 1.00 16.89 187 SER A C 1
ATOM 1388 O O . SER A 1 187 ? 2.132 0.558 6.890 1.00 16.10 187 SER A O 1
ATOM 1391 N N . PRO A 1 188 ? 3.124 -0.694 8.450 1.00 16.17 188 PRO A N 1
ATOM 1392 C CA . PRO A 1 188 ? 1.856 -1.364 8.766 1.00 16.11 188 PRO A CA 1
ATOM 1393 C C . PRO A 1 188 ? 0.952 -0.528 9.682 1.00 15.82 188 PRO A C 1
ATOM 1394 O O . PRO A 1 188 ? 1.348 0.523 10.176 1.00 15.66 188 PRO A O 1
ATOM 1398 N N . ILE A 1 189 ? -0.270 -0.994 9.879 1.00 15.41 189 ILE A N 1
ATOM 1399 C CA . ILE A 1 189 ? -1.251 -0.304 10.733 1.00 14.91 189 ILE A CA 1
ATOM 1400 C C . ILE A 1 189 ? -1.793 -1.327 11.722 1.00 15.63 189 ILE A C 1
ATOM 1401 O O . ILE A 1 189 ? -2.017 -2.487 11.357 1.00 13.64 189 ILE A O 1
ATOM 1406 N N . SER A 1 190 ? -1.942 -0.907 12.981 1.00 16.07 190 SER A N 1
ATOM 1407 C CA A SER A 1 190 ? -2.454 -1.796 14.021 0.50 17.16 190 SER A CA 1
ATOM 1408 C CA B SER A 1 190 ? -2.404 -1.785 14.061 0.50 16.63 190 SER A CA 1
ATOM 1409 C C . SER A 1 190 ? -3.535 -1.144 14.856 1.00 17.55 190 SER A C 1
ATOM 1410 O O . SER A 1 190 ? -3.609 0.089 14.964 1.00 18.88 190 SER A O 1
ATOM 1415 N N . ILE A 1 191 ? -4.372 -1.985 15.446 1.00 18.21 191 ILE A N 1
ATOM 1416 C CA . ILE A 1 191 ? -5.360 -1.543 16.425 1.00 19.35 191 ILE A CA 1
ATOM 1417 C C . ILE A 1 191 ? -5.354 -2.518 17.588 1.00 20.79 191 ILE A C 1
ATOM 1418 O O . ILE A 1 191 ? -4.890 -3.659 17.461 1.00 19.34 191 ILE A O 1
ATOM 1423 N N . ASN A 1 192 ? -5.855 -2.059 18.734 1.00 22.25 192 ASN A N 1
ATOM 1424 C CA . ASN A 1 192 ? -6.165 -2.935 19.849 1.00 24.38 192 ASN A CA 1
ATOM 1425 C C . ASN A 1 192 ? -7.669 -3.047 19.995 1.00 24.65 192 ASN A C 1
ATOM 1426 O O . ASN A 1 192 ? -8.382 -2.066 19.833 1.00 25.39 192 ASN A O 1
ATOM 1431 N N . TYR A 1 193 ? -8.164 -4.247 20.264 1.00 24.66 193 TYR A N 1
ATOM 1432 C CA . TYR A 1 193 ? -9.595 -4.433 20.440 1.00 24.78 193 TYR A CA 1
ATOM 1433 C C . TYR A 1 193 ? -9.852 -5.490 21.471 1.00 25.84 193 TYR A C 1
ATOM 1434 O O . TYR A 1 193 ? -9.199 -6.512 21.481 1.00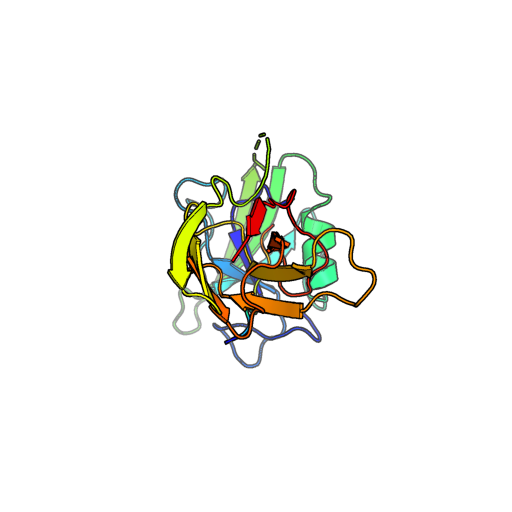 23.80 193 TYR A O 1
ATOM 1443 N N . ARG A 1 194 ? -10.831 -5.237 22.322 1.00 27.28 194 ARG A N 1
ATOM 1444 C CA . ARG A 1 194 ? -11.248 -6.230 23.292 1.00 29.43 194 ARG A CA 1
ATOM 1445 C C . ARG A 1 194 ? -12.582 -6.835 22.948 1.00 30.33 194 ARG A C 1
ATOM 1446 O O . ARG A 1 194 ? -13.574 -6.146 22.767 1.00 29.64 194 ARG A O 1
ATOM 1454 N N . THR A 1 195 ? -12.571 -8.157 22.900 1.00 31.67 195 THR A N 1
ATOM 1455 C CA . THR A 1 195 ? -13.695 -8.936 22.483 1.00 33.00 195 THR A CA 1
ATOM 1456 C C . THR A 1 195 ? -14.857 -8.825 23.480 1.00 33.56 195 THR A C 1
ATOM 1457 O O . THR A 1 195 ? -16.034 -8.888 23.112 1.00 34.89 195 THR A O 1
ATOM 1462 N N . PRO B 2 1 ? -6.085 -17.367 -5.448 1.00 31.40 6 PRO B N 1
ATOM 1463 C CA . PRO B 2 1 ? -4.715 -17.841 -5.579 1.00 30.31 6 PRO B CA 1
ATOM 1464 C C . PRO B 2 1 ? -3.684 -16.824 -5.090 1.00 29.25 6 PRO B C 1
ATOM 1465 O O . PRO B 2 1 ? -3.949 -15.611 -5.042 1.00 29.53 6 PRO B O 1
ATOM 1469 N N . GLN B 2 2 ? -2.515 -17.331 -4.714 1.00 27.33 7 GLN B N 1
ATOM 1470 C CA . GLN B 2 2 ? -1.405 -16.499 -4.333 1.00 25.28 7 GLN B CA 1
ATOM 1471 C C . GLN B 2 2 ? -0.966 -15.651 -5.525 1.00 22.80 7 GLN B C 1
ATOM 1472 O O . GLN B 2 2 ? -1.105 -16.044 -6.705 1.00 22.01 7 GLN B O 1
ATOM 1478 N N . PRO B 2 3 ? -0.462 -14.454 -5.217 1.00 19.83 8 PRO B N 1
ATOM 1479 C CA . PRO B 2 3 ? -0.063 -13.579 -6.291 1.00 17.78 8 PRO B CA 1
ATOM 1480 C C . PRO B 2 3 ? 1.201 -14.075 -6.990 1.00 16.92 8 PRO B C 1
ATOM 1481 O O . PRO B 2 3 ? 2.017 -14.789 -6.409 1.00 16.48 8 PRO B O 1
ATOM 1485 N N . VAL B 2 4 ? 1.375 -13.652 -8.230 1.00 15.52 9 VAL B N 1
ATOM 1486 C CA . VAL B 2 4 ? 2.613 -13.961 -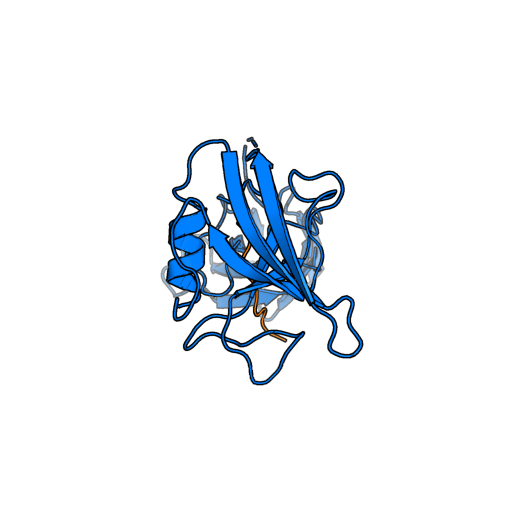8.972 1.00 15.28 9 VAL B CA 1
ATOM 1487 C C . VAL B 2 4 ? 3.366 -12.698 -9.391 1.00 13.94 9 VAL B C 1
ATOM 1488 O O . VAL B 2 4 ? 4.386 -12.785 -10.071 1.00 13.59 9 VAL B O 1
ATOM 1492 N N . ASP B 2 5 ? 2.894 -11.542 -8.918 1.00 14.26 10 ASP B N 1
ATOM 1493 C CA . ASP B 2 5 ? 3.446 -10.245 -9.319 1.00 13.07 10 ASP B CA 1
ATOM 1494 C C . ASP B 2 5 ? 3.942 -9.393 -8.166 1.00 11.89 10 ASP B C 1
ATOM 1495 O O . ASP B 2 5 ? 3.532 -9.564 -7.004 1.00 11.68 10 ASP B O 1
ATOM 1500 N N . SER B 2 6 ? 4.829 -8.451 -8.505 1.00 12.49 11 SER B N 1
ATOM 1501 C CA . SER B 2 6 ? 5.433 -7.559 -7.551 1.00 10.82 11 SER B CA 1
ATOM 1502 C C . SER B 2 6 ? 5.432 -6.153 -8.136 1.00 12.56 11 SER B C 1
ATOM 1503 O O . SER B 2 6 ? 5.809 -5.990 -9.300 1.00 12.60 11 SER B O 1
ATOM 1506 N N . TRP B 2 7 ? 5.084 -5.172 -7.317 1.00 12.14 12 TRP B N 1
ATOM 1507 C CA . TRP B 2 7 ? 5.062 -3.763 -7.741 1.00 12.90 12 TRP B CA 1
ATOM 1508 C C . TRP B 2 7 ? 6.415 -3.112 -7.662 1.00 14.67 12 TRP B C 1
ATOM 1509 O O . TRP B 2 7 ? 7.182 -3.323 -6.701 1.00 15.19 12 TRP B O 1
ATOM 1520 N N . VAL B 2 8 ? 6.678 -2.261 -8.666 1.00 15.89 13 VAL B N 1
ATOM 1521 C CA . VAL B 2 8 ? 7.934 -1.599 -8.814 1.00 17.40 13 VAL B CA 1
ATOM 1522 C C . VAL B 2 8 ? 7.629 -0.125 -9.087 1.00 18.74 13 VAL B C 1
ATOM 1523 O O . VAL B 2 8 ? 8.567 0.667 -8.994 1.00 21.08 13 VAL B O 1
#

InterPro domains:
  IPR001478 PDZ domain [PF00595] (1328-1406)
  IPR001478 PDZ domain [PS50106] (1321-1410)
  IPR001478 PDZ domain [SM00228] (1330-1410)
  IPR001611 Leucine-rich repeat [PF13855] (47-104)
  IPR001611 Leucine-rich repeat [PF13855] (346-402)
  IPR001611 Leucine-rich repeat [PS51450] (47-68)
  IPR001611 Leucine-rich repeat [PS51450] (93-114)
  IPR001611 Leucine-rich repeat [PS51450] (369-391)
  IPR003591 Leucine-rich repeat, typical subtype [SM00369] (48-68)
  IPR003591 Leucine-rich repeat, typical subtype [SM00369] (91-114)
  IPR003591 Leucine-rich repeat, typical subtype [SM00369] (137-159)
  IPR003591 Leucine-rich repeat, typical subtype [SM00369] (160-182)
  IPR003591 Leucine-rich repeat, typical subtype [SM00369] (183-205)
  IPR003591 Leucine-rich repeat, typical subtype [SM00369] (206-228)
  IPR003591 Leucine-rich repeat, typical subtype [SM00369] (229-252)
  IPR003591 Leucine-rich repeat, typical subtype [SM00369] (253-274)
  IPR003591 Leucine-rich repeat, typical subtype [SM00369] (275-298)
  IPR003591 Leucine-rich repeat, typical subtype [SM00369] (321-344)
  IPR003591 Leucine-rich repeat, typical subtype [SM00369] (345-366)
  IPR003591 Leucine-rich repeat, typical subtype [SM00369] (367-389)

Foldseek 3Di:
DFFQFWDKAFADVGPADDADRPDRFIWTAGGHDPGQCNVPDDGGWTWQDKPRRGRVRGGPVRVVVVVVPDPFKIWTWTWDDPDPPDIDTDIDITGTDCWPWADWDFPDDDQFKTKIFTDQDQTQFQWKKKWKDFVVDDDDTDIDIDGSRDGIDMDGGHHGFTKMKMKMWTARDPVRPDTTHIDIDIDHD/DDDPDDDD

Solvent-accessible surface area: 10230 Å² total; per-residue (Å²): 81,27,67,0,7,0,0,0,0,0,4,60,85,30,94,31,21,89,62,95,126,145,41,83,9,0,4,0,18,50,28,66,80,178,15,44,0,34,180,69,10,81,74,21,1,49,1,37,54,0,54,56,119,68,2,89,124,16,88,7,24,91,0,3,72,43,0,58,89,19,146,113,38,0,46,0,12,0,41,43,72,81,21,159,56,54,129,87,122,40,163,10,152,0,127,32,134,155,22,42,6,55,97,12,106,38,91,53,48,72,90,65,22,1,58,0,21,10,63,49,62,106,83,14,2,3,32,1,52,0,9,21,18,76,68,79,46,155,95,128,74,110,93,62,83,22,73,71,62,25,31,64,9,80,1,67,70,8,118,86,36,34,67,14,41,0,20,0,44,0,14,0,0,23,90,27,83,40,70,41,65,54,33,65,37,100,73,138,42,181,115,31,43,15,0,4,1

Sequence (197 aa):
SPELGFSISGGVGGRGNPFRPDDDGIFVTRVQPEGPASKLLQPGDKIIQANGYSFINIEHGQAVSLLKTTFQNTVELIIVREVGNGAKQEIRVRVEKDSSVPTNLEVVAATPTSLLISWDASYYGVSYYRITYGETGGNSPVQEFTVPYSSSTATISGLKPGVDYTITVYAYSDYYGSHHYSPISSINYRTPQPVDSWV

Radius of gyration: 19.55 Å; Cα contacts (8 Å, |Δi|>4): 493; chains: 2; bounding box: 40×31×62 Å

GO terms:
  GO:0005604 basement membrane (C, TAS)
  GO:0005886 plasma membrane (C, TAS)
  GO:0005515 protein binding (F, IPI)
  GO:0005886 plasma membrane (C, IDA)
  GO:0030054 cell junction (C, IDA)
  GO:0005634 nucleus (C, IDA)
  GO:0005737 cytoplasm (C, IDA)
  GO:0016323 basolateral plasma membrane (C, IDA)
  GO:0030056 hemidesmosome (C, IDA)
  GO:0005176 ErbB-2 class receptor binding (F, TAS)
  GO:0045616 regulation of keratinocyte differentiation (P, IMP)
  GO:0032495 response to muramyl dipeptide (P, IMP)
  GO:0032496 response to lipopolysaccharide (P, IMP)
  GO:0070433 negative regulation of nucleotide-binding oligomerization domain containing 2 signaling pathway (P, IMP)
  GO:0071356 cellular response to tumor necrosis factor (P, IMP)
  GO:0005102 signaling receptor binding (F, IPI)

Nearest PDB structures (foldseek):
  2qbw-assembly1_A  TM=1.005E+00  e=4.199E-34  Homo sapiens
  6zzd-assembly2_C  TM=8.933E-01  e=1.726E-10  Mus musculus
  5dc0-assembly1_A  TM=9.362E-01  e=4.493E-10  Homo sapiens
  4lxo-assembly2_B  TM=4.549E-01  e=1.276E-10  Homo sapiens
  7nwl-assembly1_C  TM=4.691E-01  e=3.493E-10  Homo sapiens

CATH classification: 2.30.42.10 (+1 more: 2.60.40.10)

Secondary structure (DSSP, 8-state):
---SSEEEEE-TTS---SS-TT--SEEEEEE-TTSTTTTT--TTPEEEEETTEE-TT--HHHHHHHHHH--SEEEEEEEEE-SSS-EEEEEEEEE----SS---EEEEEETTEEEEE-----SS-SEEEEEEEETT--SPPEEEEEETT-SEEEE-SPPTT-EEEEEEEEESSTTSS-BPPPEEEEEE-/----EEE-

Organism: Homo sapiens (NCBI:txid9606)